Protein AF-0000000085167740 (afdb_homodimer)

Structure (mmCIF, N/CA/C/O backbone):
data_AF-0000000085167740-model_v1
#
loop_
_entity.id
_entity.type
_entity.pdbx_description
1 polymer 'Lactoylglutathione lyase-related protein'
#
loop_
_atom_site.group_PDB
_atom_site.id
_atom_site.type_symbol
_atom_site.label_atom_id
_atom_site.label_alt_id
_atom_site.label_comp_id
_atom_site.label_asym_id
_atom_site.label_entity_id
_atom_site.label_seq_id
_atom_site.pdbx_PDB_ins_code
_atom_site.Cartn_x
_atom_site.Cartn_y
_atom_site.Cartn_z
_atom_site.occupancy
_atom_site.B_iso_or_equiv
_atom_site.auth_seq_id
_atom_site.auth_comp_id
_atom_site.auth_asym_id
_atom_site.auth_atom_id
_atom_site.pdbx_PDB_model_num
ATOM 1 N N . MET A 1 1 ? 4.039 9.375 16.688 1 44.81 1 MET A N 1
ATOM 2 C CA . MET A 1 1 ? 2.881 9.078 15.859 1 44.81 1 MET A CA 1
ATOM 3 C C . MET A 1 1 ? 3.215 8 14.836 1 44.81 1 MET A C 1
ATOM 5 O O . MET A 1 1 ? 4.184 8.125 14.086 1 44.81 1 MET A O 1
ATOM 9 N N . GLN A 1 2 ? 2.959 6.684 15.086 1 55.97 2 GLN A N 1
ATOM 10 C CA . GLN A 1 2 ? 3.559 5.531 14.422 1 55.97 2 GLN A CA 1
ATOM 11 C C . GLN A 1 2 ? 2.898 5.27 13.07 1 55.97 2 GLN A C 1
ATOM 13 O O . GLN A 1 2 ? 1.671 5.234 12.969 1 55.97 2 GLN A O 1
ATOM 18 N N . THR A 1 3 ? 3.701 5.512 12.062 1 70.81 3 THR A N 1
ATOM 19 C CA . THR A 1 3 ? 3.121 5.258 10.742 1 70.81 3 THR A CA 1
ATOM 20 C C . THR A 1 3 ? 2.943 3.762 10.508 1 70.81 3 THR A C 1
ATOM 22 O O . THR A 1 3 ? 3.861 2.977 10.75 1 70.81 3 THR A O 1
ATOM 25 N N . GLN A 1 4 ? 1.835 3.312 10.469 1 87.38 4 GLN A N 1
ATOM 26 C CA . GLN A 1 4 ? 1.496 1.968 10.016 1 87.38 4 GLN A CA 1
ATOM 27 C C . GLN A 1 4 ? 0.386 2 8.969 1 87.38 4 GLN A C 1
ATOM 29 O O . GLN A 1 4 ? -0.313 3.008 8.836 1 87.38 4 GLN A O 1
ATOM 34 N N . VAL A 1 5 ? 0.322 0.933 8.211 1 94.19 5 VAL A N 1
ATOM 35 C CA . VAL A 1 5 ? -0.784 0.788 7.27 1 94.19 5 VAL A CA 1
ATOM 36 C C . VAL A 1 5 ? -1.944 0.059 7.941 1 94.19 5 VAL A C 1
ATOM 38 O O . VAL A 1 5 ? -1.803 -1.093 8.359 1 94.19 5 VAL A O 1
ATOM 41 N N . ASN A 1 6 ? -3.102 0.737 7.992 1 95.12 6 ASN A N 1
ATOM 42 C CA . ASN A 1 6 ? -4.258 0.172 8.68 1 95.12 6 ASN A CA 1
ATOM 43 C C . ASN A 1 6 ? -5.172 -0.579 7.719 1 95.12 6 ASN A C 1
ATOM 45 O O . ASN A 1 6 ? -5.949 -1.438 8.141 1 95.12 6 ASN A O 1
ATOM 49 N N . TRP A 1 7 ? -5.141 -0.229 6.496 1 96.56 7 TRP A N 1
ATOM 50 C CA . TRP A 1 7 ? -6.059 -0.743 5.48 1 96.56 7 TRP A CA 1
ATOM 51 C C . TRP A 1 7 ? -5.551 -0.424 4.078 1 96.56 7 TRP A C 1
ATOM 53 O O . TRP A 1 7 ? -4.762 0.505 3.893 1 96.56 7 TRP A O 1
ATOM 63 N N . PHE A 1 8 ? -5.91 -1.179 3.135 1 97.31 8 PHE A N 1
ATOM 64 C CA . PHE A 1 8 ? -5.641 -0.826 1.747 1 97.31 8 PHE A CA 1
ATOM 65 C C . PHE A 1 8 ? -6.824 -1.179 0.856 1 97.31 8 PHE A C 1
ATOM 67 O O . PHE A 1 8 ? -7.645 -2.025 1.214 1 97.31 8 PHE A O 1
ATOM 74 N N . GLU A 1 9 ? -6.918 -0.52 -0.305 1 97.25 9 GLU A N 1
ATOM 75 C CA . GLU A 1 9 ? -7.902 -0.8 -1.345 1 97.25 9 GLU A CA 1
ATOM 76 C C . GLU A 1 9 ? -7.238 -0.959 -2.709 1 97.25 9 GLU A C 1
ATOM 78 O O . GLU A 1 9 ? -6.438 -0.115 -3.115 1 97.25 9 GLU A O 1
ATOM 83 N N . ILE A 1 10 ? -7.531 -2.029 -3.332 1 97.5 10 ILE A N 1
ATOM 84 C CA . ILE A 1 10 ? -7.113 -2.238 -4.715 1 97.5 10 ILE A CA 1
ATOM 85 C C . ILE A 1 10 ? -8.289 -2.004 -5.652 1 97.5 10 ILE A C 1
ATOM 87 O O . ILE A 1 10 ? -9.336 -2.643 -5.52 1 97.5 10 ILE A O 1
ATOM 91 N N . ALA A 1 11 ? -8.078 -1.083 -6.578 1 97.25 11 ALA A N 1
ATOM 92 C CA . ALA A 1 11 ? -9.125 -0.729 -7.527 1 97.25 11 ALA A CA 1
ATOM 93 C C . ALA A 1 11 ? -9.375 -1.862 -8.516 1 97.25 11 ALA A C 1
ATOM 95 O O . ALA A 1 11 ? -8.43 -2.51 -8.977 1 97.25 11 ALA A O 1
ATOM 96 N N . THR A 1 12 ? -10.672 -2.049 -8.836 1 97.44 12 THR A N 1
ATOM 97 C CA . THR A 1 12 ? -10.992 -3.102 -9.789 1 97.44 12 THR A CA 1
ATOM 98 C C . THR A 1 12 ? -11.945 -2.584 -10.867 1 97.44 12 THR A C 1
ATOM 100 O O . THR A 1 12 ? -12.773 -1.713 -10.594 1 97.44 12 THR A O 1
ATOM 103 N N . LYS A 1 13 ? -11.836 -3.137 -12.094 1 96.56 13 LYS A N 1
ATOM 104 C CA . LYS A 1 13 ? -12.82 -2.936 -13.156 1 96.56 13 LYS A CA 1
ATOM 105 C C . LYS A 1 13 ? -13.938 -3.973 -13.07 1 96.56 13 LYS A C 1
ATOM 107 O O . LYS A 1 13 ? -15.094 -3.678 -13.391 1 96.56 13 LYS A O 1
ATOM 112 N N . ASP A 1 14 ? -13.672 -5.062 -12.727 1 96.69 14 ASP A N 1
ATOM 113 C CA . ASP A 1 14 ? -14.555 -6.203 -12.508 1 96.69 14 ASP A CA 1
ATOM 114 C C . ASP A 1 14 ? -14.234 -6.914 -11.203 1 96.69 14 ASP A C 1
ATOM 116 O O . ASP A 1 14 ? -13.289 -7.707 -11.133 1 96.69 14 ASP A O 1
ATOM 120 N N . LEU A 1 15 ? -15.109 -6.723 -10.203 1 96.56 15 LEU A N 1
ATOM 121 C CA . LEU A 1 15 ? -14.844 -7.195 -8.852 1 96.56 15 LEU A CA 1
ATOM 122 C C . LEU A 1 15 ? -14.797 -8.719 -8.812 1 96.56 15 LEU A C 1
ATOM 124 O O . LEU A 1 15 ? -13.984 -9.305 -8.086 1 96.56 15 LEU A O 1
ATOM 128 N N . GLN A 1 16 ? -15.68 -9.336 -9.508 1 97.12 16 GLN A N 1
ATOM 129 C CA . GLN A 1 16 ? -15.727 -10.797 -9.508 1 97.12 16 GLN A CA 1
ATOM 130 C C . GLN A 1 16 ? -14.461 -11.383 -10.125 1 97.12 16 GLN A C 1
ATOM 132 O O . GLN A 1 16 ? -13.898 -12.352 -9.609 1 97.12 16 GLN A O 1
ATOM 137 N N . ARG A 1 17 ? -14.047 -10.797 -11.234 1 98.06 17 ARG A N 1
ATOM 138 C CA . ARG A 1 17 ? -12.812 -11.242 -11.875 1 98.06 17 ARG A CA 1
ATOM 139 C C . ARG A 1 17 ? -11.617 -11.047 -10.961 1 98.06 17 ARG A C 1
ATOM 141 O O . ARG A 1 17 ? -10.773 -11.945 -10.836 1 98.06 17 ARG A O 1
ATOM 148 N N . ALA A 1 18 ? -11.5 -9.93 -10.344 1 98.12 18 ALA A N 1
ATOM 149 C CA . ALA A 1 18 ? -10.406 -9.633 -9.422 1 98.12 18 ALA A CA 1
ATOM 150 C C . ALA A 1 18 ? -10.414 -10.594 -8.242 1 98.12 18 ALA A C 1
ATOM 152 O O . ALA A 1 18 ? -9.359 -11.055 -7.797 1 98.12 18 ALA A O 1
ATOM 153 N N . THR A 1 19 ? -11.648 -10.812 -7.738 1 97.69 19 THR A N 1
ATOM 154 C CA . THR A 1 19 ? -11.781 -11.727 -6.605 1 97.69 19 THR A CA 1
ATOM 155 C C . THR A 1 19 ? -11.242 -13.109 -6.957 1 97.69 19 THR A C 1
ATOM 157 O O . THR A 1 19 ? -10.461 -13.688 -6.199 1 97.69 19 THR A O 1
ATOM 160 N N . ARG A 1 20 ? -11.586 -13.648 -8.062 1 98.38 20 ARG A N 1
ATOM 161 C CA . ARG A 1 20 ? -11.094 -14.945 -8.508 1 98.38 20 ARG A CA 1
ATOM 162 C C . ARG A 1 20 ? -9.578 -14.945 -8.641 1 98.38 20 ARG A C 1
ATOM 164 O O . ARG A 1 20 ? -8.914 -15.906 -8.25 1 98.38 20 ARG A O 1
ATOM 171 N N . PHE A 1 21 ? -9.062 -13.898 -9.117 1 98.75 21 PHE A N 1
ATOM 172 C CA . PH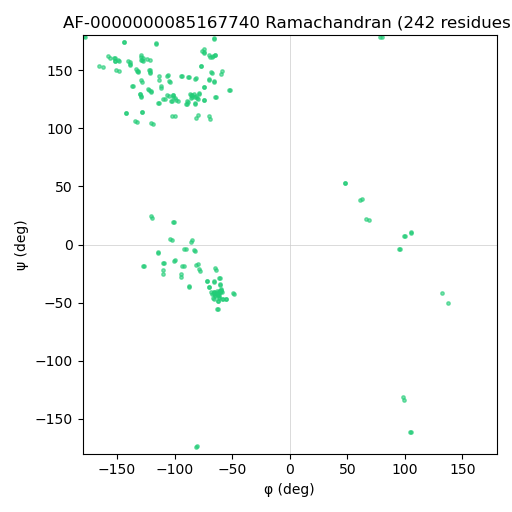E A 1 21 ? -7.625 -13.758 -9.312 1 98.75 21 PHE A CA 1
ATOM 173 C C . PHE A 1 21 ? -6.891 -13.844 -7.98 1 98.75 21 PHE A C 1
ATOM 175 O O . PHE A 1 21 ? -5.969 -14.641 -7.824 1 98.75 21 PHE A O 1
ATOM 182 N N . TYR A 1 22 ? -7.227 -13.023 -7.016 1 98.12 22 TYR A N 1
ATOM 183 C CA . TYR A 1 22 ? -6.484 -12.938 -5.766 1 98.12 22 TYR A CA 1
ATOM 184 C C . TYR A 1 22 ? -6.715 -14.172 -4.91 1 98.12 22 TYR A C 1
ATOM 186 O O . TYR A 1 22 ? -5.824 -14.594 -4.164 1 98.12 22 TYR A O 1
ATOM 194 N N . GLU A 1 23 ? -7.969 -14.758 -5.047 1 97.5 23 GLU A N 1
ATOM 195 C CA . GLU A 1 23 ? -8.188 -16.031 -4.355 1 97.5 23 GLU A CA 1
ATOM 196 C C . GLU A 1 23 ? -7.262 -17.109 -4.898 1 97.5 23 GLU A C 1
ATOM 198 O O . GLU A 1 23 ? -6.727 -17.922 -4.133 1 97.5 23 GLU A O 1
ATOM 203 N N . ALA A 1 24 ? -7.082 -17.156 -6.191 1 97.81 24 ALA A N 1
ATOM 204 C CA . ALA A 1 24 ? -6.164 -18.125 -6.801 1 97.81 24 ALA A CA 1
ATOM 205 C C . ALA A 1 24 ? -4.723 -17.844 -6.391 1 97.81 24 ALA A C 1
ATOM 207 O O . ALA A 1 24 ? -3.99 -18.75 -6.008 1 97.81 24 ALA A O 1
ATOM 208 N N . VAL A 1 25 ? -4.266 -16.641 -6.453 1 97.5 25 VAL A N 1
ATOM 209 C CA . VAL A 1 25 ? -2.887 -16.219 -6.23 1 97.5 25 VAL A CA 1
ATOM 210 C C . VAL A 1 25 ? -2.477 -16.547 -4.797 1 97.5 25 VAL A C 1
ATOM 212 O O . VAL A 1 25 ? -1.363 -17.016 -4.551 1 97.5 25 VAL A O 1
ATOM 215 N N . PHE A 1 26 ? -3.391 -16.266 -3.857 1 96.25 26 PHE A N 1
ATOM 216 C CA . PHE A 1 26 ? -3.023 -16.422 -2.455 1 96.25 26 PHE A CA 1
ATOM 217 C C . PHE A 1 26 ? -3.613 -17.719 -1.883 1 96.25 26 PHE A C 1
ATOM 219 O O . PHE A 1 26 ? -3.471 -17.984 -0.69 1 96.25 26 PHE A O 1
ATOM 226 N N . ALA A 1 27 ? -4.285 -18.531 -2.779 1 94.12 27 ALA A N 1
ATOM 227 C CA . ALA A 1 27 ? -4.91 -19.781 -2.355 1 94.12 27 ALA A CA 1
ATOM 228 C C . ALA A 1 27 ? -5.754 -19.578 -1.101 1 94.12 27 ALA A C 1
ATOM 230 O O . ALA A 1 27 ? -5.57 -20.266 -0.101 1 94.12 27 ALA A O 1
ATOM 231 N N . THR A 1 28 ? -6.613 -18.641 -1.184 1 93.94 28 THR A N 1
ATOM 232 C CA . THR A 1 28 ? -7.461 -18.25 -0.06 1 93.94 28 THR A CA 1
ATOM 233 C C . THR A 1 28 ? -8.852 -17.859 -0.541 1 93.94 28 THR A C 1
ATOM 235 O O . THR A 1 28 ? -9.148 -17.938 -1.736 1 93.94 28 THR A O 1
ATOM 238 N N . GLN A 1 29 ? -9.766 -17.594 0.424 1 94.5 29 GLN A N 1
ATOM 239 C CA . GLN A 1 29 ? -11.07 -17.031 0.135 1 94.5 29 GLN A CA 1
ATOM 240 C C . GLN A 1 29 ? -11.188 -15.609 0.685 1 94.5 29 GLN A C 1
ATOM 242 O O . GLN A 1 29 ? -10.727 -15.328 1.796 1 94.5 29 GLN A O 1
ATOM 247 N N . LEU A 1 30 ? -11.727 -14.781 -0.186 1 96.38 30 LEU A N 1
ATOM 248 C CA . LEU A 1 30 ? -12.008 -13.422 0.263 1 96.38 30 LEU A CA 1
ATOM 249 C C . LEU A 1 30 ? -13.438 -13.297 0.772 1 96.38 30 LEU A C 1
ATOM 251 O O . LEU A 1 30 ? -14.352 -13.938 0.237 1 96.38 30 LEU A O 1
ATOM 255 N N . ARG A 1 31 ? -13.633 -12.453 1.808 1 96.38 31 ARG A N 1
ATOM 256 C CA . ARG A 1 31 ? -14.977 -12.227 2.336 1 96.38 31 ARG A CA 1
ATOM 257 C C . ARG A 1 31 ? -15.727 -11.195 1.5 1 96.38 31 ARG A C 1
ATOM 259 O O . ARG A 1 31 ? -15.25 -10.078 1.312 1 96.38 31 ARG A O 1
ATOM 266 N N . GLN A 1 32 ? -16.859 -11.578 1.079 1 94.75 32 GLN A N 1
ATOM 267 C CA . GLN A 1 32 ? -17.672 -10.664 0.286 1 94.75 32 GLN A CA 1
ATOM 268 C C . GLN A 1 32 ? -18.516 -9.766 1.182 1 94.75 32 GLN A C 1
ATOM 270 O O . GLN A 1 32 ? -19.109 -10.234 2.152 1 94.75 32 GLN A O 1
ATOM 275 N N . GLU A 1 33 ? -18.391 -8.531 0.896 1 91.69 33 GLU A N 1
ATOM 276 C CA . GLU A 1 33 ? -19.203 -7.559 1.62 1 91.69 33 GLU A CA 1
ATOM 277 C C . GLU A 1 33 ? -19.938 -6.637 0.659 1 91.69 33 GLU A C 1
ATOM 279 O O . GLU A 1 33 ? -19.438 -6.316 -0.42 1 91.69 33 GLU A O 1
ATOM 284 N N . GLN A 1 34 ? -21.125 -6.375 1.002 1 85.62 34 GLN A N 1
ATOM 285 C CA . GLN A 1 34 ? -21.922 -5.375 0.299 1 85.62 34 GLN A CA 1
ATOM 286 C C . GLN A 1 34 ? -22.328 -4.242 1.233 1 85.62 34 GLN A C 1
ATOM 288 O O . GLN A 1 34 ? -23.109 -4.445 2.164 1 85.62 34 GLN A O 1
ATOM 293 N N . LEU A 1 35 ? -21.656 -3.18 1.064 1 73.56 35 LEU A N 1
ATOM 294 C CA . LEU A 1 35 ? -22.031 -2.029 1.879 1 73.56 35 LEU A CA 1
ATOM 295 C C . LEU A 1 35 ? -22.891 -1.056 1.078 1 73.56 35 LEU A C 1
ATOM 297 O O . LEU A 1 35 ? -22.562 -0.723 -0.063 1 73.56 35 LEU A O 1
ATOM 301 N N . SER A 1 36 ? -23.922 -0.768 1.57 1 67.19 36 SER A N 1
ATOM 302 C CA . SER A 1 36 ? -24.922 0.047 0.891 1 67.19 36 SER A CA 1
ATOM 303 C C . SER A 1 36 ? -24.297 1.306 0.296 1 67.19 36 SER A C 1
ATOM 305 O O . SER A 1 36 ? -24.547 1.64 -0.864 1 67.19 36 SER A O 1
ATOM 307 N N . GLU A 1 37 ? -23.438 2.002 0.944 1 65.5 37 GLU A N 1
ATOM 308 C CA . GLU A 1 37 ? -22.922 3.295 0.498 1 65.5 37 GLU A CA 1
ATOM 309 C C . GLU A 1 37 ? -21.641 3.131 -0.324 1 65.5 37 GLU A C 1
ATOM 311 O O . GLU A 1 37 ? -21.359 3.951 -1.196 1 65.5 37 GLU A O 1
ATOM 316 N N . GLU A 1 38 ? -20.984 2.051 -0.247 1 70.56 38 GLU A N 1
ATOM 317 C CA . GLU A 1 38 ? -19.672 1.921 -0.873 1 70.56 38 GLU A CA 1
ATOM 318 C C . GLU A 1 38 ? -19.703 0.89 -1.997 1 70.56 38 GLU A C 1
ATOM 320 O O . GLU A 1 38 ? -18.75 0.801 -2.785 1 70.56 38 GLU A O 1
ATOM 325 N N . GLY A 1 39 ? -20.797 0.18 -2.141 1 82.25 39 GLY A N 1
ATOM 326 C CA . GLY A 1 39 ? -20.859 -0.864 -3.15 1 82.25 39 GLY A CA 1
ATOM 327 C C . GLY A 1 39 ? -20.188 -2.15 -2.725 1 82.25 39 GLY A C 1
ATOM 328 O O . GLY A 1 39 ? -19.75 -2.281 -1.579 1 82.25 39 GLY A O 1
ATOM 329 N N . PRO A 1 40 ? -20.234 -3.133 -3.566 1 90.25 40 PRO A N 1
ATOM 330 C CA . PRO A 1 40 ? -19.641 -4.438 -3.25 1 90.25 40 PRO A CA 1
ATOM 331 C C . PRO A 1 40 ? -18.125 -4.383 -3.127 1 90.25 40 PRO A C 1
ATOM 333 O O . PRO A 1 40 ? -17.469 -3.658 -3.879 1 90.25 40 PRO A O 1
ATOM 336 N N . MET A 1 41 ? -1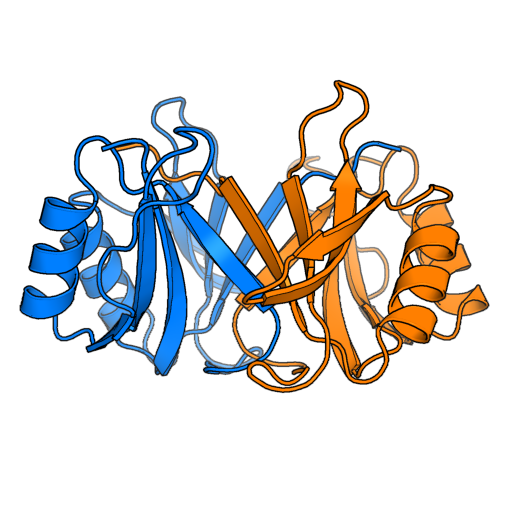7.578 -5.102 -2.156 1 95 41 MET A N 1
ATOM 337 C CA . MET A 1 41 ? -16.141 -5.242 -1.945 1 95 41 MET A CA 1
ATOM 338 C C . MET A 1 41 ? -15.781 -6.68 -1.591 1 95 41 MET A C 1
ATOM 340 O O . MET A 1 41 ? -16.641 -7.449 -1.146 1 95 41 MET A O 1
ATOM 344 N N . ALA A 1 42 ? -14.602 -7.078 -1.845 1 96.06 42 ALA A N 1
ATOM 345 C CA . ALA A 1 42 ? -14.016 -8.336 -1.387 1 96.06 42 ALA A CA 1
ATOM 346 C C . ALA A 1 42 ? -12.867 -8.086 -0.422 1 96.06 42 ALA A C 1
ATOM 348 O O . ALA A 1 42 ? -11.883 -7.43 -0.777 1 96.06 42 ALA A O 1
ATOM 349 N N . ILE A 1 43 ? -12.992 -8.633 0.781 1 96.25 43 ILE A N 1
ATOM 350 C CA . ILE A 1 43 ? -12.141 -8.242 1.896 1 96.25 43 ILE A CA 1
ATOM 351 C C . ILE A 1 43 ? -11.047 -9.289 2.1 1 96.25 43 ILE A C 1
ATOM 353 O O . ILE A 1 43 ? -11.32 -10.492 2.146 1 96.25 43 ILE A O 1
ATOM 357 N N . PHE A 1 44 ? -9.766 -8.812 2.162 1 96.31 44 PHE A N 1
ATOM 358 C CA . PHE A 1 44 ? -8.656 -9.641 2.615 1 96.31 44 PHE A CA 1
ATOM 359 C C . PHE A 1 44 ? -8.703 -9.828 4.129 1 96.31 44 PHE A C 1
ATOM 361 O O . PHE A 1 44 ? -8.711 -8.852 4.879 1 96.31 44 PHE A O 1
ATOM 368 N N . VAL A 1 45 ? -8.719 -11.047 4.566 1 92.88 45 VAL A N 1
ATOM 369 C CA . VAL A 1 45 ? -8.789 -11.352 5.988 1 92.88 45 VAL A CA 1
ATOM 370 C C . VAL A 1 45 ? -7.57 -12.172 6.402 1 92.88 45 VAL A C 1
ATOM 372 O O . VAL A 1 45 ? -7.223 -13.156 5.746 1 92.88 45 VAL A O 1
ATOM 375 N N . ARG A 1 46 ? -6.961 -11.727 7.457 1 89.88 46 ARG A N 1
ATOM 376 C CA . ARG A 1 46 ? -5.832 -12.469 8.016 1 89.88 46 ARG A CA 1
ATOM 377 C C . ARG A 1 46 ? -6.301 -13.711 8.75 1 89.88 46 ARG A C 1
ATOM 379 O O . ARG A 1 46 ? -7.48 -13.836 9.086 1 89.88 46 ARG A O 1
ATOM 386 N N . ASP A 1 47 ? -5.348 -14.57 9.078 1 84.38 47 ASP A N 1
ATOM 387 C CA . ASP A 1 47 ? -5.645 -15.82 9.773 1 84.38 47 ASP A CA 1
ATOM 388 C C . ASP A 1 47 ? -6.27 -15.555 11.141 1 84.38 47 ASP A C 1
ATOM 390 O O . ASP A 1 47 ? -7.066 -16.359 11.633 1 84.38 47 ASP A O 1
ATOM 394 N N . ASP A 1 48 ? -5.922 -14.43 11.695 1 88.12 48 ASP A N 1
ATOM 395 C CA . ASP A 1 48 ? -6.438 -14.117 13.023 1 88.12 48 ASP A CA 1
ATOM 396 C C . ASP A 1 48 ? -7.812 -13.453 12.938 1 88.12 48 ASP A C 1
ATOM 398 O O . ASP A 1 48 ? -8.359 -13.016 13.945 1 88.12 48 ASP A O 1
ATOM 402 N N . GLY A 1 49 ? -8.336 -13.312 11.75 1 89.25 49 GLY A N 1
ATOM 403 C CA . GLY A 1 49 ? -9.68 -12.797 11.547 1 89.25 49 GLY A CA 1
ATOM 404 C C . GLY A 1 49 ? -9.711 -11.305 11.258 1 89.25 49 GLY A C 1
ATOM 405 O O . GLY A 1 49 ? -10.758 -10.758 10.914 1 89.25 49 GLY A O 1
ATOM 406 N N . GLN A 1 50 ? -8.594 -10.695 11.297 1 91.19 50 GLN A N 1
ATOM 407 C CA . GLN A 1 50 ? -8.539 -9.25 11.094 1 91.19 50 GLN A CA 1
ATOM 408 C C . GLN A 1 50 ? -8.633 -8.898 9.609 1 91.19 50 GLN A C 1
ATOM 410 O O . GLN A 1 50 ? -7.926 -9.477 8.789 1 91.19 50 GLN A O 1
ATOM 415 N N . SER A 1 51 ? -9.531 -7.965 9.281 1 93.5 51 SER A N 1
ATOM 416 C CA . SER A 1 51 ? -9.586 -7.398 7.938 1 93.5 51 SER A CA 1
ATOM 417 C C . SER A 1 51 ? -8.438 -6.426 7.695 1 93.5 51 SER A C 1
ATOM 419 O O . SER A 1 51 ? -8.164 -5.562 8.531 1 93.5 51 SER A O 1
ATOM 421 N N . ILE A 1 52 ? -7.793 -6.516 6.527 1 94.19 52 ILE A N 1
ATOM 422 C CA . ILE A 1 52 ? -6.582 -5.715 6.379 1 94.19 52 ILE A CA 1
ATOM 423 C C . ILE A 1 52 ? -6.672 -4.875 5.109 1 94.19 52 ILE A C 1
ATOM 425 O O . ILE A 1 52 ? -5.895 -3.938 4.918 1 94.19 52 ILE A O 1
ATOM 429 N N . GLY A 1 53 ? -7.535 -5.203 4.16 1 96.25 53 GLY A N 1
ATOM 430 C CA . GLY A 1 53 ? -7.727 -4.5 2.902 1 96.25 53 GLY A CA 1
ATOM 431 C C . GLY A 1 53 ? -8.828 -5.102 2.045 1 96.25 53 GLY A C 1
ATOM 432 O O . GLY A 1 53 ? -9.469 -6.078 2.443 1 96.25 53 GLY A O 1
ATOM 433 N N . CYS A 1 54 ? -9.07 -4.473 0.899 1 96.25 54 CYS A N 1
ATOM 434 C CA . CYS A 1 54 ? -10.148 -5.004 0.079 1 96.25 54 CYS A CA 1
ATOM 435 C C . CYS A 1 54 ? -9.906 -4.711 -1.397 1 96.25 54 CYS A C 1
ATOM 437 O O . CYS A 1 54 ? -9.07 -3.877 -1.74 1 96.25 54 CYS A O 1
ATOM 439 N N . LEU A 1 55 ? -10.57 -5.453 -2.18 1 96.88 55 LEU A N 1
ATOM 440 C CA . LEU A 1 55 ? -10.852 -5.094 -3.564 1 96.88 55 LEU A CA 1
ATOM 441 C C . LEU A 1 55 ? -12.094 -4.219 -3.656 1 96.88 55 LEU A C 1
ATOM 443 O O . LEU A 1 55 ? -13.133 -4.547 -3.076 1 96.88 55 LEU A O 1
ATOM 447 N N . THR A 1 56 ? -11.914 -3.107 -4.309 1 94.56 56 THR A N 1
ATOM 448 C CA . THR A 1 56 ? -13.055 -2.211 -4.422 1 94.56 56 THR A CA 1
ATOM 449 C C . THR A 1 56 ? -13.648 -2.27 -5.828 1 94.56 56 THR A C 1
ATOM 451 O O . THR A 1 56 ? -12.914 -2.357 -6.816 1 94.56 56 THR A O 1
ATOM 454 N N . GLY A 1 57 ? -15.016 -2.232 -5.863 1 87.62 57 GLY A N 1
ATOM 455 C CA . GLY A 1 57 ? -15.703 -2.291 -7.145 1 87.62 57 GLY A CA 1
ATOM 456 C C . GLY A 1 57 ? -15.445 -1.077 -8.016 1 87.62 57 GLY A C 1
ATOM 457 O O . GLY A 1 57 ? -14.711 -0.166 -7.617 1 87.62 57 GLY A O 1
ATOM 458 N N . PRO A 1 58 ? -16.016 -1.141 -9.234 1 80.19 58 PRO A N 1
ATOM 459 C CA . PRO A 1 58 ? -15.773 -0.067 -10.203 1 80.19 58 PRO A CA 1
ATOM 460 C C . PRO A 1 58 ? -16.406 1.259 -9.781 1 80.19 58 PRO A C 1
ATOM 462 O O . PRO A 1 58 ? -17.406 1.27 -9.07 1 80.19 58 PRO A O 1
ATOM 465 N N . GLY A 1 59 ? -15.75 2.434 -10.148 1 80 59 GLY A N 1
ATOM 466 C CA . GLY A 1 59 ? -16.469 3.695 -10.141 1 80 59 GLY A CA 1
ATOM 467 C C . GLY A 1 59 ? -15.719 4.816 -9.453 1 80 59 GLY A C 1
ATOM 468 O O . GLY A 1 59 ? -15.82 5.977 -9.852 1 80 59 GLY A O 1
ATOM 469 N N . TRP A 1 60 ? -15.109 4.562 -8.367 1 78.12 60 TRP A N 1
ATOM 470 C CA . TRP A 1 60 ? -14.508 5.777 -7.828 1 78.12 60 TRP A CA 1
ATOM 471 C C . TRP A 1 60 ? -12.992 5.727 -7.938 1 78.12 60 TRP A C 1
ATOM 473 O O . TRP A 1 60 ? -12.336 6.77 -8 1 78.12 60 TRP A O 1
ATOM 483 N N . LEU A 1 61 ? -12.375 4.598 -7.988 1 91 61 LEU A N 1
ATOM 484 C CA . LEU A 1 61 ? -10.945 4.367 -8.164 1 91 61 LEU A CA 1
ATOM 485 C C . LEU A 1 61 ? -10.68 3.48 -9.375 1 91 61 LEU A C 1
ATOM 487 O O . LEU A 1 61 ? -11.375 2.484 -9.578 1 91 61 LEU A O 1
ATOM 491 N N . GLU A 1 62 ? -9.688 3.949 -10.18 1 96.69 62 GLU A N 1
ATOM 492 C CA . GLU A 1 62 ? -9.336 3.145 -11.344 1 96.69 62 GLU A CA 1
ATOM 493 C C . GLU A 1 62 ? -8 2.428 -11.141 1 96.69 62 GLU A C 1
ATOM 495 O O . GLU A 1 62 ? -7.086 2.975 -10.523 1 96.69 62 GLU A O 1
ATOM 500 N N . PRO A 1 63 ? -7.938 1.223 -11.719 1 98 63 PRO A N 1
ATOM 501 C CA . PRO A 1 63 ? -6.656 0.519 -11.625 1 98 63 PRO A CA 1
ATOM 502 C C . PRO A 1 63 ? -5.508 1.296 -12.258 1 98 63 PRO A C 1
ATOM 504 O O . PRO A 1 63 ? -5.707 2.008 -13.25 1 98 63 PRO A O 1
ATOM 507 N N . SER A 1 64 ? -4.348 1.156 -11.695 1 98.19 64 SER A N 1
ATOM 508 C CA . SER A 1 64 ? -3.176 1.86 -12.211 1 98.19 64 SER A CA 1
ATOM 509 C C . SER A 1 64 ? -1.903 1.048 -12 1 98.19 64 SER A C 1
ATOM 511 O O . SER A 1 64 ? -1.777 0.333 -11 1 98.19 64 SER A O 1
ATOM 513 N N . ARG A 1 65 ? -0.931 1.186 -12.883 1 97.56 65 ARG A N 1
ATOM 514 C CA . ARG A 1 65 ? 0.399 0.602 -12.734 1 97.56 65 ARG A CA 1
ATOM 515 C C . ARG A 1 65 ? 1.339 1.558 -12.008 1 97.56 65 ARG A C 1
ATOM 517 O O . ARG A 1 65 ? 2.504 1.231 -11.773 1 97.56 65 ARG A O 1
ATOM 524 N N . GLN A 1 66 ? 0.783 2.746 -11.734 1 97.38 66 GLN A N 1
ATOM 525 C CA . GLN A 1 66 ? 1.566 3.809 -11.117 1 97.38 66 GLN A CA 1
ATOM 526 C C . GLN A 1 66 ? 1.014 4.168 -9.734 1 97.38 66 GLN A C 1
ATOM 528 O O . GLN A 1 66 ? -0.009 3.625 -9.312 1 97.38 66 GLN A O 1
ATOM 533 N N . GLY A 1 67 ? 1.752 5.043 -8.984 1 97.06 67 GLY A N 1
ATOM 534 C CA . GLY A 1 67 ? 1.287 5.531 -7.699 1 97.06 67 GLY A CA 1
ATOM 535 C C . GLY A 1 67 ? 1.9 4.793 -6.523 1 97.06 67 GLY A C 1
ATOM 536 O O . GLY A 1 67 ? 3.123 4.66 -6.434 1 97.06 67 GLY A O 1
ATOM 537 N N . THR A 1 68 ? 1.062 4.438 -5.621 1 97.69 68 THR A N 1
ATOM 538 C CA . THR A 1 68 ? 1.5 3.734 -4.422 1 97.69 68 THR A CA 1
ATOM 539 C C . THR A 1 68 ? 1.638 2.238 -4.695 1 97.69 68 THR A C 1
ATOM 541 O O . THR A 1 68 ? 0.758 1.63 -5.309 1 97.69 68 THR A O 1
ATOM 544 N N . LEU A 1 69 ? 2.734 1.699 -4.352 1 97.94 69 LEU A N 1
ATOM 545 C CA . LEU A 1 69 ? 3.002 0.27 -4.461 1 97.94 69 LEU A CA 1
ATOM 546 C C . LEU A 1 69 ? 2.98 -0.395 -3.09 1 97.94 69 LEU A C 1
ATOM 548 O O . LEU A 1 69 ? 3.643 0.068 -2.16 1 97.94 69 LEU A O 1
ATOM 552 N N . ILE A 1 70 ? 2.221 -1.461 -2.951 1 97.88 70 ILE A N 1
ATOM 553 C CA . ILE A 1 70 ? 2.232 -2.186 -1.685 1 97.88 70 ILE A CA 1
ATOM 554 C C . ILE A 1 70 ? 2.834 -3.574 -1.891 1 97.88 70 ILE A C 1
ATOM 556 O O . ILE A 1 70 ? 2.637 -4.195 -2.938 1 97.88 70 ILE A O 1
ATOM 560 N N . TYR A 1 71 ? 3.518 -4.008 -0.906 1 97.56 71 TYR A N 1
ATOM 561 C CA . TYR A 1 71 ? 4.078 -5.355 -0.858 1 97.56 71 TYR A CA 1
ATOM 562 C C . TYR A 1 71 ? 3.242 -6.266 0.034 1 97.56 71 TYR A C 1
ATOM 564 O O . TYR A 1 71 ? 3.223 -6.098 1.256 1 97.56 71 TYR A O 1
ATOM 572 N N . LEU A 1 72 ? 2.588 -7.211 -0.66 1 97.19 72 LEU A N 1
ATOM 573 C CA . LEU A 1 72 ? 1.776 -8.188 0.062 1 97.19 72 LEU A CA 1
ATOM 574 C C . LEU A 1 72 ? 2.611 -9.391 0.47 1 97.19 72 LEU A C 1
ATOM 576 O O . LEU A 1 72 ? 3.516 -9.805 -0.26 1 97.19 72 LEU A O 1
ATOM 580 N N . ASP A 1 73 ? 2.297 -9.891 1.619 1 96.31 73 ASP A N 1
ATOM 581 C CA . ASP A 1 73 ? 3.01 -11.062 2.121 1 96.31 73 ASP A CA 1
ATOM 582 C C . ASP A 1 73 ? 2.762 -12.281 1.231 1 96.31 73 ASP A C 1
ATOM 584 O O . ASP A 1 73 ? 1.612 -12.633 0.96 1 96.31 73 ASP A O 1
ATOM 588 N N . ALA A 1 74 ? 3.818 -12.938 0.762 1 95.75 74 ALA A N 1
ATOM 589 C CA . ALA A 1 74 ? 3.723 -14.07 -0.153 1 95.75 74 ALA A CA 1
ATOM 590 C C . ALA A 1 74 ? 4.332 -15.328 0.464 1 95.75 74 ALA A C 1
ATOM 592 O O . ALA A 1 74 ? 4.781 -16.234 -0.254 1 95.75 74 ALA A O 1
ATOM 593 N N . GLY A 1 75 ? 4.418 -15.406 1.756 1 92.75 75 GLY A N 1
ATOM 594 C CA . GLY A 1 75 ? 4.969 -16.578 2.412 1 92.75 75 GLY A CA 1
ATOM 595 C C . GLY A 1 75 ? 4.078 -17.797 2.281 1 92.75 75 GLY A C 1
ATOM 596 O O . GLY A 1 75 ? 2.883 -17.688 2.014 1 92.75 75 GLY A O 1
ATOM 597 N N . PRO A 1 76 ? 4.641 -18.938 2.49 1 93.31 76 PRO A N 1
ATOM 598 C CA . PRO A 1 76 ? 6.023 -19.25 2.857 1 93.31 76 PRO A CA 1
ATOM 599 C C . PRO A 1 76 ? 6.969 -19.25 1.659 1 93.31 76 PRO A C 1
ATOM 601 O O . PRO A 1 76 ? 8.188 -19.203 1.832 1 93.31 76 PRO A O 1
ATOM 604 N N . SER A 1 77 ? 6.441 -19.344 0.373 1 95.31 77 SER A N 1
ATOM 605 C CA . SER A 1 77 ? 7.262 -19.375 -0.833 1 95.31 77 SER A CA 1
ATOM 606 C C . SER A 1 77 ? 6.797 -18.344 -1.853 1 95.31 77 SER A C 1
ATOM 608 O O . SER A 1 77 ? 5.738 -18.5 -2.463 1 95.31 77 SER A O 1
ATOM 610 N N . ILE A 1 78 ? 7.656 -17.375 -2.096 1 97.38 78 ILE A N 1
ATOM 611 C CA . ILE A 1 78 ? 7.301 -16.328 -3.043 1 97.38 78 ILE A CA 1
ATOM 612 C C . ILE A 1 78 ? 7.176 -16.922 -4.445 1 97.38 78 ILE A C 1
ATOM 614 O O . ILE A 1 78 ? 6.34 -16.469 -5.238 1 97.38 78 ILE A O 1
ATOM 618 N N . GLN A 1 79 ? 7.953 -17.953 -4.715 1 98.12 79 GLN A N 1
ATOM 619 C CA . GLN A 1 79 ? 7.902 -18.594 -6.027 1 98.12 79 GLN A CA 1
ATOM 620 C C . GLN A 1 79 ? 6.551 -19.266 -6.258 1 98.12 79 GLN A C 1
ATOM 622 O O . GLN A 1 79 ? 6 -19.203 -7.359 1 98.12 79 GLN A O 1
ATOM 627 N N . ALA A 1 80 ? 6.086 -19.906 -5.266 1 97.69 80 ALA A N 1
ATOM 628 C CA . ALA A 1 80 ? 4.781 -20.562 -5.387 1 97.69 80 ALA A CA 1
ATOM 629 C C . ALA A 1 80 ? 3.695 -19.547 -5.727 1 97.69 80 ALA A C 1
ATOM 631 O O . ALA A 1 80 ? 2.797 -19.828 -6.52 1 97.69 80 ALA A O 1
ATOM 632 N N . VAL A 1 81 ? 3.744 -18.375 -5.109 1 97.69 81 VAL A N 1
ATOM 633 C CA . VAL A 1 81 ? 2.768 -17.328 -5.363 1 97.69 81 VAL A CA 1
ATOM 634 C C . VAL A 1 81 ? 2.945 -16.781 -6.785 1 97.69 81 VAL A C 1
ATOM 636 O O . VAL A 1 81 ? 1.964 -16.562 -7.496 1 97.69 81 VAL A O 1
ATOM 639 N N . LEU A 1 82 ? 4.18 -16.609 -7.199 1 98.38 82 LEU A N 1
ATOM 640 C CA . LEU A 1 82 ? 4.453 -16.141 -8.555 1 98.38 82 LEU A CA 1
ATOM 641 C C . LEU A 1 82 ? 3.922 -17.125 -9.586 1 98.38 82 LEU A C 1
ATOM 643 O O . LEU A 1 82 ? 3.398 -16.719 -10.625 1 98.38 82 LEU A O 1
ATOM 647 N N . ASP A 1 83 ? 4.082 -18.391 -9.32 1 98.56 83 ASP A N 1
ATOM 648 C CA . ASP A 1 83 ? 3.549 -19.406 -10.219 1 98.56 83 ASP A CA 1
ATOM 649 C C . ASP A 1 83 ? 2.029 -19.297 -10.336 1 98.56 83 ASP A C 1
ATOM 651 O O . ASP A 1 83 ? 1.477 -19.406 -11.438 1 98.56 83 ASP A O 1
ATOM 655 N N . ARG A 1 84 ? 1.39 -19.062 -9.281 1 98.38 84 ARG A N 1
ATOM 656 C CA . ARG A 1 84 ? -0.062 -18.922 -9.289 1 98.38 84 ARG A CA 1
ATOM 657 C C . ARG A 1 84 ? -0.485 -17.625 -9.984 1 98.38 84 ARG A C 1
ATOM 659 O O . ARG A 1 84 ? -1.533 -17.578 -10.633 1 98.38 84 ARG A O 1
ATOM 666 N N . VAL A 1 85 ? 0.287 -16.547 -9.805 1 98.62 85 VAL A N 1
ATOM 667 C CA . VAL A 1 85 ? 0.013 -15.305 -10.531 1 98.62 85 VAL A CA 1
ATOM 668 C C . VAL A 1 85 ? -0.019 -15.578 -12.031 1 98.62 85 VAL A C 1
ATOM 670 O O . VAL A 1 85 ? -0.949 -15.164 -12.727 1 98.62 85 VAL A O 1
ATOM 673 N N . ARG A 1 86 ? 0.982 -16.297 -12.477 1 98.44 86 ARG A N 1
ATOM 674 C CA . ARG A 1 86 ? 1.06 -16.641 -13.898 1 98.44 86 ARG A CA 1
ATOM 675 C C . ARG A 1 86 ? -0.133 -17.484 -14.32 1 98.44 86 ARG A C 1
ATOM 677 O O . ARG A 1 86 ? -0.766 -17.219 -15.344 1 98.44 86 ARG A O 1
ATOM 684 N N . GLU A 1 87 ? -0.38 -18.438 -13.586 1 98.56 87 GLU A N 1
ATOM 685 C CA . GLU A 1 87 ? -1.475 -19.359 -13.898 1 98.56 87 GLU A CA 1
ATOM 686 C C . GLU A 1 87 ? -2.814 -18.625 -13.93 1 98.56 87 GLU A C 1
ATOM 688 O O . GLU A 1 87 ? -3.697 -18.969 -14.719 1 98.56 87 GLU A O 1
ATOM 693 N N . ALA A 1 88 ? -2.934 -17.656 -13.086 1 98.5 88 ALA A N 1
ATOM 694 C CA . ALA A 1 88 ? -4.184 -16.906 -12.961 1 98.5 88 ALA A CA 1
ATOM 695 C C . ALA A 1 88 ? -4.289 -15.828 -14.031 1 98.5 88 ALA A C 1
ATOM 697 O O . ALA A 1 88 ? -5.312 -15.148 -14.141 1 98.5 88 ALA A O 1
ATOM 698 N N . GLY A 1 89 ? -3.266 -15.641 -14.797 1 98.25 89 GLY A N 1
ATOM 699 C CA . GLY A 1 89 ? -3.318 -14.703 -15.914 1 98.25 89 GLY A CA 1
ATOM 700 C C . GLY A 1 89 ? -2.682 -13.367 -15.594 1 98.25 89 GLY A C 1
ATOM 701 O O . GLY A 1 89 ? -2.775 -12.422 -16.391 1 98.25 89 GLY A O 1
ATOM 702 N N . GLY A 1 90 ? -2.041 -13.242 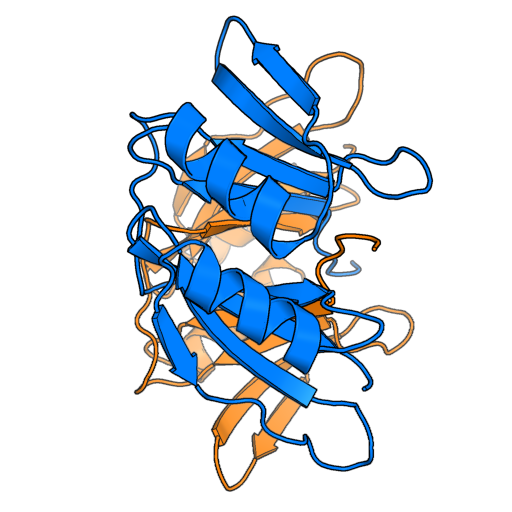-14.445 1 98.75 90 GLY A N 1
ATOM 703 C CA . GLY A 1 90 ? -1.269 -12.047 -14.141 1 98.75 90 GLY A CA 1
ATOM 704 C C . GLY A 1 90 ? 0.045 -11.984 -14.898 1 98.75 90 GLY A C 1
ATOM 705 O O . GLY A 1 90 ? 0.467 -12.969 -15.508 1 98.75 90 GLY A O 1
ATOM 706 N N . GLU A 1 91 ? 0.631 -10.766 -14.906 1 98.81 91 GLU A N 1
ATOM 707 C CA . GLU A 1 91 ? 1.921 -10.539 -15.547 1 98.81 91 GLU A CA 1
ATOM 708 C C . GLU A 1 91 ? 3.02 -10.312 -14.516 1 98.81 91 GLU A C 1
ATOM 710 O O . GLU A 1 91 ? 2.928 -9.398 -13.695 1 98.81 91 GLU A O 1
ATOM 715 N N . ILE A 1 92 ? 4.086 -11.148 -14.656 1 98.75 92 ILE A N 1
ATOM 716 C CA . ILE A 1 92 ? 5.242 -10.898 -13.797 1 98.75 92 ILE A CA 1
ATOM 717 C C . ILE A 1 92 ? 6.105 -9.805 -14.414 1 98.75 92 ILE A C 1
ATOM 719 O O . ILE A 1 92 ? 6.586 -9.938 -15.539 1 98.75 92 ILE A O 1
ATOM 723 N N . VAL A 1 93 ? 6.293 -8.734 -13.68 1 98.19 93 VAL A N 1
ATOM 724 C CA . VAL A 1 93 ? 7.055 -7.625 -14.242 1 98.19 93 VAL A CA 1
ATOM 725 C C . VAL A 1 93 ? 8.406 -7.52 -13.547 1 98.19 93 VAL A C 1
ATOM 727 O O . VAL A 1 93 ? 9.312 -6.828 -14.023 1 98.19 93 VAL A O 1
ATOM 730 N N . MET A 1 94 ? 8.586 -8.109 -12.461 1 97.62 94 MET A N 1
ATOM 731 C CA . MET A 1 94 ? 9.859 -8.305 -11.773 1 97.62 94 MET A CA 1
ATOM 732 C C . MET A 1 94 ? 9.922 -9.68 -11.125 1 97.62 94 MET A C 1
ATOM 734 O O . MET A 1 94 ? 9.195 -9.953 -10.172 1 97.62 94 MET A O 1
ATOM 738 N N . GLU A 1 95 ? 10.805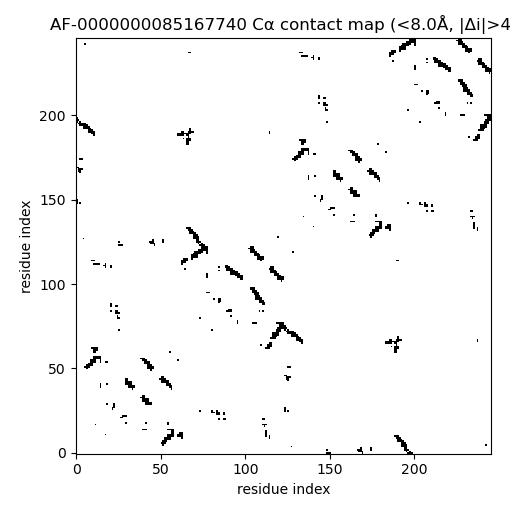 -10.523 -11.641 1 98.44 95 GLU A N 1
ATOM 739 C CA . GLU A 1 95 ? 10.984 -11.844 -11.047 1 98.44 95 GLU A CA 1
ATOM 740 C C . GLU A 1 95 ? 11.531 -11.742 -9.625 1 98.44 95 GLU A C 1
ATOM 742 O O . GLU A 1 95 ? 11.945 -10.664 -9.195 1 98.44 95 GLU A O 1
ATOM 747 N N . ARG A 1 96 ? 11.367 -12.906 -8.93 1 97.69 96 ARG A N 1
ATOM 748 C CA . ARG A 1 96 ? 11.844 -12.891 -7.555 1 97.69 96 ARG A CA 1
ATOM 749 C C . ARG A 1 96 ? 13.297 -12.422 -7.484 1 97.69 96 ARG A C 1
ATOM 751 O O . ARG A 1 96 ? 14.125 -12.828 -8.297 1 97.69 96 ARG A O 1
ATOM 758 N N . PHE A 1 97 ? 13.523 -11.547 -6.602 1 96.81 97 PHE A N 1
ATOM 759 C CA . PHE A 1 97 ? 14.828 -10.945 -6.363 1 96.81 97 PHE A CA 1
ATOM 760 C C . PHE A 1 97 ? 15.18 -10.992 -4.879 1 96.81 97 PHE A C 1
ATOM 762 O O . PHE A 1 97 ? 14.375 -10.594 -4.035 1 96.81 97 PHE A O 1
ATOM 769 N N . GLN A 1 98 ? 16.375 -11.477 -4.543 1 96.62 98 GLN A N 1
ATOM 770 C CA . GLN A 1 98 ? 16.797 -11.508 -3.146 1 96.62 98 GLN A CA 1
ATOM 771 C C . GLN A 1 98 ? 17.297 -10.141 -2.689 1 96.62 98 GLN A C 1
ATOM 773 O O . GLN A 1 98 ? 18.188 -9.562 -3.311 1 96.62 98 GLN A O 1
ATOM 778 N N . LEU A 1 99 ? 16.703 -9.648 -1.595 1 94.5 99 LEU A N 1
ATOM 779 C CA . LEU A 1 99 ? 17.141 -8.391 -1.006 1 94.5 99 LEU A CA 1
ATOM 780 C C . LEU A 1 99 ? 18.422 -8.586 -0.213 1 94.5 99 LEU A C 1
ATOM 782 O O . LEU A 1 99 ? 18.703 -9.68 0.274 1 94.5 99 LEU A O 1
ATOM 786 N N . PRO A 1 100 ? 19.156 -7.551 -0.109 1 90.69 100 PRO A N 1
ATOM 787 C CA . PRO A 1 100 ? 20.375 -7.652 0.701 1 90.69 100 PRO A CA 1
ATOM 788 C C . PRO A 1 100 ? 20.078 -7.852 2.186 1 90.69 100 PRO A C 1
ATOM 790 O O . PRO A 1 100 ? 18.938 -7.684 2.621 1 90.69 100 PRO A O 1
ATOM 793 N N . ASN A 1 101 ? 21.094 -8.328 3.006 1 91.56 101 ASN A N 1
ATOM 794 C CA . ASN A 1 101 ? 21.062 -8.445 4.461 1 91.56 101 ASN A CA 1
ATOM 795 C C . ASN A 1 101 ? 20.047 -9.484 4.922 1 91.56 101 ASN A C 1
ATOM 797 O O . ASN A 1 101 ? 19.453 -9.344 5.988 1 91.56 101 ASN A O 1
ATOM 801 N N . ASP A 1 102 ? 19.688 -10.445 4.008 1 93.62 102 ASP A N 1
ATOM 802 C CA . ASP A 1 102 ? 18.844 -11.602 4.312 1 93.62 102 ASP A CA 1
ATOM 803 C C . ASP A 1 102 ? 17.469 -11.172 4.785 1 93.62 102 ASP A C 1
ATOM 805 O O . ASP A 1 102 ? 16.922 -11.742 5.73 1 93.62 102 ASP A O 1
ATOM 809 N N . ILE A 1 103 ? 16.984 -10.141 4.16 1 94.44 103 ILE A N 1
ATOM 810 C CA . ILE A 1 103 ? 15.672 -9.648 4.57 1 94.44 103 ILE A CA 1
ATOM 811 C C . ILE A 1 103 ? 14.609 -10.148 3.594 1 94.44 103 ILE A C 1
ATOM 813 O O . ILE A 1 103 ? 13.539 -9.555 3.477 1 94.44 103 ILE A O 1
ATOM 817 N N . GLY A 1 104 ? 14.922 -11.195 2.836 1 96.75 104 GLY A N 1
ATOM 818 C CA . GLY A 1 104 ? 13.914 -11.898 2.059 1 96.75 104 GLY A CA 1
ATOM 819 C C . GLY A 1 104 ? 13.977 -11.594 0.575 1 96.75 104 GLY A C 1
ATOM 820 O O . GLY A 1 104 ? 15.039 -11.242 0.056 1 96.75 104 GLY A O 1
ATOM 821 N N . TYR A 1 105 ? 12.891 -11.883 -0.107 1 97.5 105 TYR A N 1
ATOM 822 C CA . TYR A 1 105 ? 12.727 -11.766 -1.551 1 97.5 105 TYR A CA 1
ATOM 823 C C . TYR A 1 105 ? 11.562 -10.844 -1.893 1 97.5 105 TYR A C 1
ATOM 825 O O . TYR A 1 105 ? 10.594 -10.75 -1.134 1 97.5 105 TYR A O 1
ATOM 833 N N . ILE A 1 106 ? 11.703 -10.211 -3.006 1 97.75 106 ILE A N 1
ATOM 834 C CA . ILE A 1 106 ? 10.586 -9.414 -3.512 1 97.75 106 ILE A CA 1
ATOM 835 C C . ILE A 1 106 ? 10.312 -9.781 -4.969 1 97.75 106 ILE A C 1
ATOM 837 O O . ILE A 1 106 ? 11.148 -10.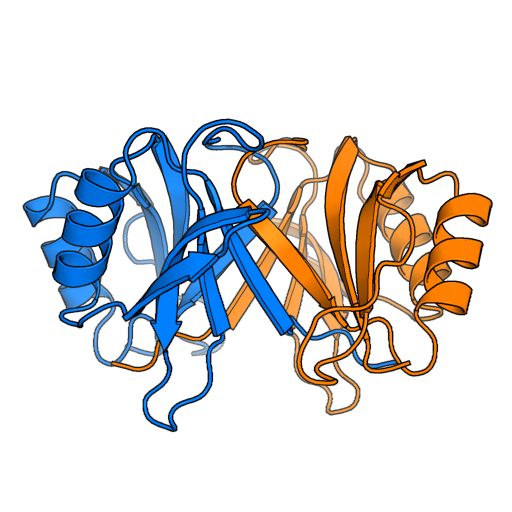406 -5.629 1 97.75 106 ILE A O 1
ATOM 841 N N . ALA A 1 107 ? 9.172 -9.453 -5.426 1 98.31 107 ALA A N 1
ATOM 842 C CA . ALA A 1 107 ? 8.727 -9.57 -6.812 1 98.31 107 ALA A CA 1
ATOM 843 C C . ALA A 1 107 ? 7.59 -8.594 -7.105 1 98.31 107 ALA A C 1
ATOM 845 O O . ALA A 1 107 ? 7.02 -8.008 -6.188 1 98.31 107 ALA A O 1
ATOM 846 N N . GLN A 1 108 ? 7.383 -8.328 -8.375 1 98.5 108 GLN A N 1
ATOM 847 C CA . GLN A 1 108 ? 6.277 -7.457 -8.766 1 98.5 108 GLN A CA 1
ATOM 848 C C . GLN A 1 108 ? 5.465 -8.078 -9.898 1 98.5 108 GLN A C 1
ATOM 850 O O . GLN A 1 108 ? 6.008 -8.789 -10.742 1 98.5 108 GLN A O 1
ATOM 855 N N . PHE A 1 109 ? 4.188 -7.766 -9.898 1 98.75 109 PHE A N 1
ATOM 856 C CA . PHE A 1 109 ? 3.309 -8.289 -10.938 1 98.75 109 PHE A CA 1
ATOM 857 C C . PHE A 1 109 ? 2.197 -7.293 -11.25 1 98.75 109 PHE A C 1
ATOM 859 O O . PHE A 1 109 ? 1.948 -6.363 -10.477 1 98.75 109 PHE A O 1
ATOM 866 N N . ILE A 1 110 ? 1.595 -7.395 -12.461 1 98.81 110 ILE A N 1
ATOM 867 C CA . ILE A 1 110 ? 0.36 -6.723 -12.852 1 98.81 110 ILE A CA 1
ATOM 868 C C . ILE A 1 110 ? -0.822 -7.676 -12.68 1 98.81 110 ILE A C 1
ATOM 870 O O . ILE A 1 110 ? -0.831 -8.766 -13.258 1 98.81 110 ILE A O 1
ATOM 874 N N . ASP A 1 111 ? -1.814 -7.246 -11.883 1 98.62 111 ASP A N 1
ATOM 875 C CA . ASP A 1 111 ? -2.922 -8.148 -11.578 1 98.62 111 ASP A CA 1
ATOM 876 C C . ASP A 1 111 ? -3.938 -8.18 -12.711 1 98.62 111 ASP A C 1
ATOM 878 O O . ASP A 1 111 ? -3.703 -7.609 -13.781 1 98.62 111 ASP A O 1
ATOM 882 N N . SER A 1 112 ? -5.043 -8.828 -12.531 1 98.62 112 SER A N 1
ATOM 883 C CA . SER A 1 112 ? -6.062 -9.055 -13.555 1 98.62 112 SER A CA 1
ATOM 884 C C . SER A 1 112 ? -6.703 -7.738 -13.992 1 98.62 112 SER A C 1
ATOM 886 O O . SER A 1 112 ? -7.324 -7.672 -15.055 1 98.62 112 SER A O 1
ATOM 888 N N . GLU A 1 113 ? -6.621 -6.691 -13.195 1 98.25 113 GLU A N 1
ATOM 889 C CA . GLU A 1 113 ? -7.32 -5.434 -13.422 1 98.25 113 GLU A CA 1
ATOM 890 C C . GLU A 1 113 ? -6.391 -4.383 -14.023 1 98.25 113 GLU A C 1
ATOM 892 O O . GLU A 1 113 ? -6.844 -3.334 -14.484 1 98.25 113 GLU A O 1
ATOM 897 N N . GLY A 1 114 ? -5.094 -4.691 -13.953 1 98 114 GLY A N 1
ATOM 898 C CA . GLY A 1 114 ? -4.109 -3.754 -14.477 1 98 114 GLY A CA 1
ATOM 899 C C . GLY A 1 114 ? -3.363 -3.008 -13.383 1 98 114 GLY A C 1
ATOM 900 O O . GLY A 1 114 ? -2.629 -2.059 -13.672 1 98 114 GLY A O 1
ATOM 901 N N . ASN A 1 115 ? -3.504 -3.404 -12.141 1 98.44 115 ASN A N 1
ATOM 902 C CA . ASN A 1 115 ? -2.738 -2.807 -11.047 1 98.44 115 ASN A CA 1
ATOM 903 C C . ASN A 1 115 ? -1.345 -3.416 -10.945 1 98.44 115 ASN A C 1
ATOM 905 O O . ASN A 1 115 ? -1.175 -4.621 -11.125 1 98.44 115 ASN A O 1
ATOM 909 N N . ARG A 1 116 ? -0.41 -2.584 -10.633 1 98.62 116 ARG A N 1
ATOM 910 C CA . ARG A 1 116 ? 0.899 -3.08 -10.227 1 98.62 116 ARG A CA 1
ATOM 911 C C . ARG A 1 116 ? 0.944 -3.324 -8.719 1 98.62 116 ARG A C 1
ATOM 913 O O . ARG A 1 116 ? 0.605 -2.438 -7.93 1 98.62 116 ARG A O 1
ATOM 920 N N . LEU A 1 117 ? 1.263 -4.566 -8.328 1 98.5 117 LEU A N 1
ATOM 921 C CA . LEU A 1 117 ? 1.441 -4.957 -6.934 1 98.5 117 LEU A CA 1
ATOM 922 C C . LEU A 1 117 ? 2.787 -5.648 -6.73 1 98.5 117 LEU A C 1
ATOM 924 O O . LEU A 1 117 ? 3.445 -6.031 -7.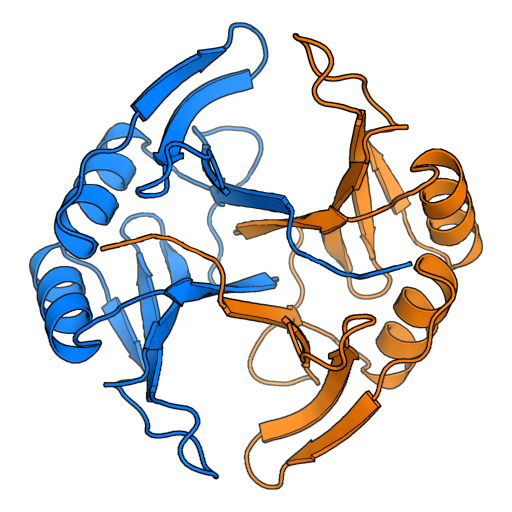699 1 98.5 117 LEU A O 1
ATOM 928 N N . ALA A 1 118 ? 3.193 -5.609 -5.48 1 98.31 118 ALA A N 1
ATOM 929 C CA . ALA A 1 118 ? 4.445 -6.281 -5.145 1 98.31 118 ALA A CA 1
ATOM 930 C C . ALA A 1 118 ? 4.227 -7.348 -4.074 1 98.31 118 ALA A C 1
ATOM 932 O O . ALA A 1 118 ? 3.18 -7.371 -3.416 1 98.31 118 ALA A O 1
ATOM 933 N N . LEU A 1 119 ? 5.191 -8.273 -4.039 1 98.06 119 LEU A N 1
ATOM 934 C CA . LEU A 1 119 ? 5.207 -9.359 -3.072 1 98.06 119 LEU A CA 1
ATOM 935 C C . LEU A 1 119 ? 6.484 -9.336 -2.238 1 98.06 119 LEU A C 1
ATOM 937 O O . LEU A 1 119 ? 7.535 -8.898 -2.719 1 98.06 119 LEU A O 1
ATOM 941 N N . HIS A 1 120 ? 6.398 -9.734 -1.052 1 97.69 120 HIS A N 1
ATOM 942 C CA . HIS A 1 120 ? 7.555 -9.953 -0.19 1 97.69 120 HIS A CA 1
ATOM 943 C C . HIS A 1 120 ? 7.422 -11.266 0.583 1 97.69 120 HIS A C 1
ATOM 945 O O . HIS A 1 120 ? 6.34 -11.602 1.067 1 97.69 120 HIS A O 1
ATOM 951 N N . ALA A 1 121 ? 8.461 -12.023 0.659 1 97.12 121 ALA A N 1
ATOM 952 C CA . ALA A 1 121 ? 8.539 -13.219 1.489 1 97.12 121 ALA A CA 1
ATOM 953 C C . ALA A 1 121 ? 9.9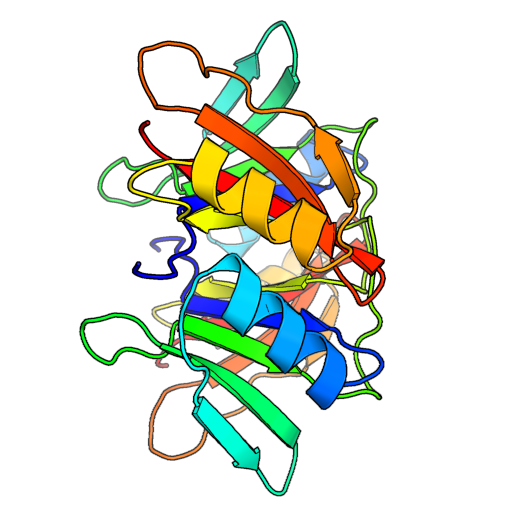77 -13.5 1.921 1 97.12 121 ALA A C 1
ATOM 955 O O . ALA A 1 121 ? 10.922 -12.992 1.312 1 97.12 121 ALA A O 1
ATOM 956 N N . MET A 1 122 ? 10.125 -14.242 3.008 1 96.5 122 MET A N 1
ATOM 957 C CA . MET A 1 122 ? 11.453 -14.57 3.502 1 96.5 122 MET A CA 1
ATOM 958 C C . MET A 1 122 ? 12.078 -15.695 2.678 1 96.5 122 MET A C 1
ATOM 960 O O . MET A 1 122 ? 13.289 -15.914 2.734 1 96.5 122 MET A O 1
ATOM 964 N N . ASN A 1 123 ? 11.164 -16.469 2.021 1 93.69 123 ASN A N 1
ATOM 965 C CA . ASN A 1 123 ? 11.633 -17.562 1.183 1 93.69 123 ASN A CA 1
ATOM 966 C C . ASN A 1 123 ? 10.938 -17.562 -0.178 1 93.69 123 ASN A C 1
ATOM 968 O O . ASN A 1 123 ? 9.812 -17.078 -0.308 1 93.69 123 ASN A O 1
ATOM 972 N N . MET B 1 1 ? -2.133 -18.656 4.52 1 44.72 1 MET B N 1
ATOM 973 C CA . MET B 1 1 ? -1.171 -17.75 3.898 1 44.72 1 MET B CA 1
ATOM 974 C C . MET B 1 1 ? -1.543 -16.297 4.168 1 44.72 1 MET B C 1
ATOM 976 O O . MET B 1 1 ? -2.643 -15.859 3.822 1 44.72 1 MET B O 1
ATOM 980 N N . GLN B 1 2 ? -1.092 -15.578 5.238 1 55.66 2 GLN B N 1
ATOM 981 C CA . GLN B 1 2 ? -1.701 -14.406 5.863 1 55.66 2 GLN B CA 1
ATOM 982 C C . GLN B 1 2 ? -1.36 -13.133 5.094 1 55.66 2 GLN B C 1
ATOM 984 O O . GLN B 1 2 ? -0.192 -12.875 4.797 1 55.66 2 GLN B O 1
ATOM 989 N N . THR B 1 3 ? -2.398 -12.672 4.477 1 68.38 3 THR B N 1
ATOM 990 C CA . THR B 1 3 ? -2.168 -11.453 3.705 1 68.38 3 THR B CA 1
ATOM 991 C C . THR B 1 3 ? -1.903 -10.266 4.633 1 68.38 3 THR B C 1
ATOM 993 O O . THR B 1 3 ? -2.633 -10.062 5.605 1 68.38 3 THR B O 1
ATOM 996 N N . GLN B 1 4 ? -0.822 -9.82 4.719 1 86.88 4 GLN B N 1
ATOM 997 C CA . GLN B 1 4 ? -0.475 -8.562 5.371 1 86.88 4 GLN B CA 1
ATOM 998 C C . GLN B 1 4 ? 0.364 -7.684 4.453 1 86.88 4 GLN B C 1
ATOM 1000 O O . GLN B 1 4 ? 0.914 -8.156 3.457 1 86.88 4 GLN B O 1
ATOM 1005 N N . VAL B 1 5 ? 0.375 -6.434 4.723 1 94 5 VAL B N 1
ATOM 1006 C CA . VAL B 1 5 ? 1.251 -5.516 4.004 1 94 5 VAL B CA 1
ATOM 1007 C C . VAL B 1 5 ? 2.604 -5.43 4.707 1 94 5 VAL B C 1
ATOM 1009 O O . VAL B 1 5 ? 2.684 -5.004 5.863 1 94 5 VAL B O 1
ATOM 1012 N N . ASN B 1 6 ? 3.625 -5.758 4.02 1 95 6 ASN B N 1
ATOM 1013 C CA . ASN B 1 6 ? 4.961 -5.797 4.605 1 95 6 ASN B CA 1
ATOM 1014 C C . ASN B 1 6 ? 5.715 -4.488 4.375 1 95 6 ASN B C 1
ATOM 1016 O O . ASN B 1 6 ? 6.656 -4.172 5.102 1 95 6 ASN B O 1
ATOM 1020 N N . TRP B 1 7 ? 5.391 -3.824 3.326 1 96.56 7 TRP B N 1
ATOM 1021 C CA . TRP B 1 7 ? 6.105 -2.633 2.883 1 96.56 7 TRP B CA 1
ATOM 1022 C C . TRP B 1 7 ? 5.262 -1.829 1.896 1 96.56 7 TRP B C 1
ATOM 1024 O O . TRP B 1 7 ? 4.352 -2.369 1.265 1 96.56 7 TRP B O 1
ATOM 1034 N N . PHE B 1 8 ? 5.473 -0.562 1.837 1 97.31 8 PHE B N 1
ATOM 1035 C CA . PHE B 1 8 ? 4.859 0.236 0.782 1 97.31 8 PHE B CA 1
ATOM 1036 C C . PHE B 1 8 ? 5.844 1.263 0.236 1 97.31 8 PHE B C 1
ATOM 1038 O O . PHE B 1 8 ? 6.812 1.622 0.911 1 97.31 8 PHE B O 1
ATOM 1045 N N . GLU B 1 9 ? 5.594 1.721 -1.003 1 97.31 9 GLU B N 1
ATOM 1046 C CA . GLU B 1 9 ? 6.348 2.795 -1.647 1 97.31 9 GLU B CA 1
ATOM 1047 C C . GLU B 1 9 ? 5.41 3.859 -2.213 1 97.31 9 GLU B C 1
ATOM 1049 O O . GLU B 1 9 ? 4.461 3.541 -2.932 1 97.31 9 GLU B O 1
ATOM 1054 N N . ILE B 1 10 ? 5.668 5.051 -1.853 1 97.56 10 ILE B N 1
ATOM 1055 C CA . ILE B 1 10 ? 4.965 6.184 -2.445 1 97.56 10 ILE B CA 1
ATOM 1056 C C . ILE B 1 10 ? 5.867 6.871 -3.467 1 97.56 10 ILE B C 1
ATOM 1058 O O . ILE B 1 10 ? 6.98 7.297 -3.137 1 97.56 10 ILE B O 1
ATOM 1062 N N . ALA B 1 11 ? 5.367 6.953 -4.652 1 97.25 11 ALA B N 1
ATOM 1063 C CA . ALA B 1 11 ? 6.129 7.562 -5.742 1 97.25 11 ALA B CA 1
ATOM 1064 C C . ALA B 1 11 ? 6.266 9.07 -5.539 1 97.25 11 ALA B C 1
ATOM 1066 O O . ALA B 1 11 ? 5.316 9.734 -5.109 1 97.25 11 ALA B O 1
ATOM 1067 N N . THR B 1 12 ? 7.461 9.578 -5.902 1 97.5 12 THR B N 1
ATOM 1068 C CA . THR B 1 12 ? 7.664 11.016 -5.762 1 97.5 12 THR B CA 1
ATOM 1069 C C . THR B 1 12 ? 8.289 11.594 -7.027 1 97.5 12 THR B C 1
ATOM 1071 O O . THR B 1 12 ? 9.062 10.922 -7.711 1 97.5 12 THR B O 1
ATOM 1074 N N . LYS B 1 13 ? 7.965 12.867 -7.336 1 96.62 13 LYS B N 1
ATOM 1075 C CA . LYS B 1 13 ? 8.664 13.648 -8.359 1 96.62 13 LYS B CA 1
ATOM 1076 C C . LYS B 1 13 ? 9.875 14.367 -7.773 1 96.62 13 LYS B C 1
ATOM 1078 O O . LYS B 1 13 ? 10.883 14.547 -8.453 1 96.62 13 LYS B O 1
ATOM 1083 N N . ASP B 1 14 ? 9.812 14.797 -6.68 1 96.75 14 ASP B N 1
ATOM 1084 C CA . ASP B 1 14 ? 10.836 15.461 -5.883 1 96.75 14 ASP B CA 1
ATOM 1085 C C . ASP B 1 14 ? 10.898 14.891 -4.473 1 96.75 14 ASP B C 1
ATOM 1087 O O . ASP B 1 14 ? 10.086 15.242 -3.617 1 96.75 14 ASP B O 1
ATOM 1091 N N . LEU B 1 15 ? 11.977 14.078 -4.215 1 96.56 15 LEU B N 1
ATOM 1092 C CA . LEU B 1 15 ? 12.07 13.328 -2.967 1 96.56 15 LEU B CA 1
ATOM 1093 C C . LEU B 1 15 ? 12.203 14.266 -1.774 1 96.56 15 LEU B C 1
ATOM 1095 O O . LEU B 1 15 ? 11.633 14.008 -0.709 1 96.56 15 LEU B O 1
ATOM 1099 N N . GLN B 1 16 ? 12.961 15.281 -1.918 1 97.12 16 GLN B N 1
ATOM 1100 C CA . GLN B 1 16 ? 13.156 16.219 -0.82 1 97.12 16 GLN B CA 1
ATOM 1101 C C . GLN B 1 16 ? 11.859 16.938 -0.467 1 97.12 16 GLN B C 1
ATOM 1103 O O . GLN B 1 16 ? 11.539 17.109 0.71 1 97.12 16 GLN B O 1
ATOM 1108 N N . ARG B 1 17 ? 11.133 17.375 -1.49 1 98.06 17 ARG B N 1
ATOM 1109 C CA . ARG B 1 17 ? 9.844 18.016 -1.27 1 98.06 17 ARG B CA 1
ATOM 1110 C C . ARG B 1 17 ? 8.867 17.078 -0.585 1 98.06 17 ARG B C 1
ATOM 1112 O O . ARG B 1 17 ? 8.18 17.453 0.36 1 98.06 17 ARG B O 1
ATOM 1119 N N . ALA B 1 18 ? 8.797 15.852 -1.046 1 98.12 18 ALA B N 1
ATOM 1120 C CA . ALA B 1 18 ? 7.91 14.844 -0.46 1 98.12 18 ALA B CA 1
ATOM 1121 C C . ALA B 1 18 ? 8.289 14.562 0.99 1 98.12 18 ALA B C 1
ATOM 1123 O O . ALA B 1 18 ? 7.418 14.406 1.849 1 98.12 18 ALA B O 1
ATOM 1124 N N . THR B 1 19 ? 9.602 14.469 1.196 1 97.75 19 THR B N 1
ATOM 1125 C CA . THR B 1 19 ? 10.086 14.211 2.547 1 97.75 19 THR B CA 1
ATOM 1126 C C . THR B 1 19 ? 9.633 15.305 3.508 1 97.75 19 THR B C 1
ATOM 1128 O O . THR B 1 19 ? 9.109 15.016 4.586 1 97.75 19 THR B O 1
ATOM 1131 N N . ARG B 1 20 ? 9.773 16.531 3.154 1 98.38 20 ARG B N 1
ATOM 1132 C CA . ARG B 1 20 ? 9.336 17.656 3.982 1 98.38 20 ARG B CA 1
ATOM 1133 C C . ARG B 1 20 ? 7.836 17.594 4.25 1 98.38 20 ARG B C 1
ATOM 1135 O O . ARG B 1 20 ? 7.391 17.844 5.367 1 98.38 20 ARG B O 1
ATOM 1142 N N . PHE B 1 21 ? 7.125 17.203 3.27 1 98.75 21 PHE B N 1
ATOM 1143 C CA . PHE B 1 21 ? 5.676 17.109 3.371 1 98.75 21 PHE B CA 1
ATOM 1144 C C . PHE B 1 21 ? 5.273 16.078 4.414 1 98.75 21 PHE B C 1
ATOM 1146 O O . PHE B 1 21 ? 4.496 16.359 5.324 1 98.75 21 PHE B O 1
ATOM 1153 N N . TYR B 1 22 ? 5.73 14.875 4.297 1 98.12 22 TYR B N 1
ATOM 1154 C CA . TYR B 1 22 ? 5.285 13.789 5.164 1 98.12 22 TYR B CA 1
ATOM 1155 C C . TYR B 1 22 ? 5.836 13.953 6.574 1 98.12 22 TYR B C 1
ATOM 1157 O O . TYR B 1 22 ? 5.188 13.562 7.551 1 98.12 22 TYR B O 1
ATOM 1165 N N . GLU B 1 23 ? 7.07 14.562 6.668 1 97.56 23 GLU B N 1
ATOM 1166 C CA . GLU B 1 23 ? 7.57 14.875 8 1 97.56 23 GLU B CA 1
ATOM 1167 C C . GLU B 1 23 ? 6.676 15.891 8.703 1 97.56 23 GLU B C 1
ATOM 1169 O O . GLU B 1 23 ? 6.414 15.766 9.898 1 97.56 23 GLU B O 1
ATOM 1174 N N . ALA B 1 24 ? 6.199 16.875 7.992 1 97.81 24 ALA B N 1
ATOM 1175 C CA . ALA B 1 24 ? 5.273 17.859 8.555 1 97.81 24 ALA B CA 1
ATOM 1176 C C . ALA B 1 24 ? 3.939 17.219 8.914 1 97.81 24 ALA B C 1
ATOM 1178 O O . ALA B 1 24 ? 3.412 17.438 10.008 1 97.81 24 ALA B O 1
ATOM 1179 N N . VAL B 1 25 ? 3.395 16.438 8.062 1 97.56 25 VAL B N 1
ATOM 1180 C CA . VAL B 1 25 ? 2.066 15.844 8.188 1 97.56 25 VAL B CA 1
ATOM 1181 C C . VAL B 1 25 ? 2.025 14.922 9.398 1 97.56 25 VAL B C 1
ATOM 1183 O O . VAL B 1 25 ? 1.053 14.922 10.156 1 97.56 25 VAL B O 1
ATOM 1186 N N . PHE B 1 26 ? 3.061 14.18 9.555 1 96.31 26 PHE B N 1
ATOM 1187 C CA . PHE B 1 26 ? 3.039 13.18 10.617 1 96.31 26 PHE B CA 1
ATOM 1188 C C . PHE B 1 26 ? 3.881 13.633 11.805 1 96.31 26 PHE B C 1
ATOM 1190 O O . PHE B 1 26 ? 4.043 12.891 12.773 1 96.31 26 PHE B O 1
ATOM 1197 N N . ALA B 1 27 ? 4.414 14.883 11.734 1 94.12 27 ALA B N 1
ATOM 1198 C CA . ALA B 1 27 ? 5.246 15.438 12.797 1 94.12 27 ALA B CA 1
ATOM 1199 C C . ALA B 1 27 ? 6.328 14.445 13.219 1 94.12 27 ALA B C 1
ATOM 1201 O O . ALA B 1 27 ? 6.449 14.117 14.398 1 94.12 27 ALA B O 1
ATOM 1202 N N . THR B 1 28 ? 7.043 14 12.25 1 93.94 28 THR B N 1
ATOM 1203 C CA . THR B 1 28 ? 8.078 12.992 12.461 1 93.94 28 THR B CA 1
ATOM 1204 C C . THR B 1 28 ? 9.273 13.25 11.555 1 93.94 28 THR B C 1
ATOM 1206 O O . THR B 1 28 ? 9.297 14.234 10.812 1 93.94 28 THR B O 1
ATOM 1209 N N . GLN B 1 29 ? 10.344 12.438 11.766 1 94.5 29 GLN B N 1
ATOM 1210 C CA . GLN B 1 29 ? 11.484 12.43 10.852 1 94.5 29 GLN B CA 1
ATOM 1211 C C . GLN B 1 29 ? 11.562 11.109 10.086 1 94.5 29 GLN B C 1
ATOM 1213 O O . GLN B 1 29 ? 11.344 10.039 10.656 1 94.5 29 GLN B O 1
ATOM 1218 N N . LEU B 1 30 ? 11.82 11.289 8.789 1 96.44 30 LEU B N 1
ATOM 1219 C CA . LEU B 1 30 ? 12.047 10.102 7.969 1 96.44 30 LEU B CA 1
ATOM 1220 C C . LEU B 1 30 ? 13.539 9.797 7.863 1 96.44 30 LEU B C 1
ATOM 1222 O O . LEU B 1 30 ? 14.367 10.711 7.816 1 96.44 30 LEU B O 1
ATOM 1226 N N . ARG B 1 31 ? 13.844 8.508 7.828 1 96.38 31 ARG B N 1
ATOM 1227 C CA . ARG B 1 31 ? 15.242 8.102 7.676 1 96.38 31 ARG B CA 1
ATOM 1228 C C . ARG B 1 31 ? 15.672 8.156 6.215 1 96.38 31 ARG B C 1
ATOM 1230 O O . ARG B 1 31 ? 15.047 7.527 5.355 1 96.38 31 ARG B O 1
ATOM 1237 N N . GLN B 1 32 ? 16.734 8.828 5.996 1 94.81 32 GLN B N 1
ATOM 1238 C CA . GLN B 1 32 ? 17.25 8.93 4.633 1 94.81 32 GLN B CA 1
ATOM 1239 C C . GLN B 1 32 ? 18.172 7.758 4.305 1 94.81 32 GLN B C 1
ATOM 1241 O O . GLN B 1 32 ? 19.031 7.387 5.117 1 94.81 32 GLN B O 1
ATOM 1246 N N . GLU B 1 33 ? 17.844 7.199 3.213 1 91.81 33 GLU B N 1
ATOM 1247 C CA . GLU B 1 33 ? 18.688 6.113 2.73 1 91.81 33 GLU B CA 1
ATOM 1248 C C . GLU B 1 33 ? 19.094 6.332 1.275 1 91.81 33 GLU B C 1
ATOM 1250 O O . GLU B 1 33 ? 18.328 6.898 0.491 1 91.81 33 GLU B O 1
ATOM 1255 N N . GLN B 1 34 ? 20.281 5.996 1.028 1 85.94 34 GLN B N 1
ATOM 1256 C CA . GLN B 1 34 ? 20.797 5.973 -0.34 1 85.94 34 GLN B CA 1
ATOM 1257 C C . GLN B 1 34 ? 21.281 4.582 -0.72 1 85.94 34 GLN B C 1
ATOM 1259 O O . GLN B 1 34 ? 22.281 4.094 -0.168 1 85.94 34 GLN B O 1
ATOM 1264 N N . LEU B 1 35 ? 20.484 3.961 -1.496 1 73.88 35 LEU B N 1
ATOM 1265 C CA . LEU B 1 35 ? 20.922 2.646 -1.958 1 73.88 35 LEU B CA 1
ATOM 1266 C C . LEU B 1 35 ? 21.469 2.723 -3.383 1 73.88 35 LEU B C 1
ATOM 1268 O O . LEU B 1 35 ? 20.844 3.336 -4.254 1 73.88 35 LEU B O 1
ATOM 1272 N N . SER B 1 36 ? 22.531 2.27 -3.527 1 67.56 36 SER B N 1
ATOM 1273 C CA . SER B 1 36 ? 23.266 2.377 -4.785 1 67.56 36 SER B CA 1
ATOM 1274 C C . SER B 1 36 ? 22.391 1.962 -5.969 1 67.56 36 SER B C 1
ATOM 1276 O O . SER B 1 36 ? 22.344 2.662 -6.98 1 67.56 36 SER B O 1
ATOM 1278 N N . GLU B 1 37 ? 21.625 0.956 -5.918 1 66.12 37 GLU B N 1
ATOM 1279 C CA . GLU B 1 37 ? 20.891 0.419 -7.059 1 66.12 37 GLU B CA 1
ATOM 1280 C C . GLU B 1 37 ? 19.484 1.01 -7.141 1 66.12 37 GLU B C 1
ATOM 1282 O O . GLU B 1 37 ? 18.922 1.116 -8.227 1 66.12 37 GLU B O 1
ATOM 1287 N N . GLU B 1 38 ? 18.984 1.549 -6.141 1 71.12 38 GLU B N 1
ATOM 1288 C CA . GLU B 1 38 ? 17.578 1.968 -6.125 1 71.12 38 GLU B CA 1
ATOM 1289 C C . GLU B 1 38 ? 17.453 3.484 -6.023 1 71.12 38 GLU B C 1
ATOM 1291 O O . GLU B 1 38 ? 16.375 4.043 -6.211 1 71.12 38 GLU B O 1
ATOM 1296 N N . GLY B 1 39 ? 18.562 4.168 -5.828 1 82.44 39 GLY B N 1
ATOM 1297 C CA . GLY B 1 39 ? 18.516 5.613 -5.656 1 82.44 39 GLY B CA 1
ATOM 1298 C C . GLY B 1 39 ? 18.078 6.035 -4.262 1 82.44 39 GLY B C 1
ATOM 1299 O O . GLY B 1 39 ? 17.938 5.195 -3.375 1 82.44 39 GLY B O 1
ATOM 1300 N N . PRO B 1 40 ? 18.047 7.309 -4.016 1 90.5 40 PRO B N 1
ATOM 1301 C CA . PRO B 1 40 ? 17.688 7.836 -2.697 1 90.5 40 PRO B CA 1
ATOM 1302 C C . PRO B 1 40 ? 16.234 7.539 -2.316 1 90.5 40 PRO B C 1
ATOM 1304 O O . PRO B 1 40 ? 15.352 7.578 -3.172 1 90.5 40 PRO B O 1
ATOM 1307 N N . MET B 1 41 ? 16.016 7.207 -1.063 1 95.19 41 MET B N 1
ATOM 1308 C CA . MET B 1 41 ? 14.688 6.977 -0.503 1 95.19 41 MET B CA 1
ATOM 1309 C C . MET B 1 41 ? 14.57 7.594 0.885 1 95.19 41 MET B C 1
ATOM 1311 O O . MET B 1 41 ? 15.578 7.84 1.55 1 95.19 41 MET B O 1
ATOM 1315 N N . ALA B 1 42 ? 13.406 7.934 1.3 1 96.19 42 ALA B N 1
ATOM 1316 C CA . ALA B 1 42 ? 13.07 8.328 2.666 1 96.19 42 ALA B CA 1
ATOM 1317 C C . ALA B 1 42 ? 12.148 7.309 3.326 1 96.19 42 ALA B C 1
ATOM 1319 O O . ALA B 1 42 ? 11.047 7.055 2.838 1 96.19 42 ALA B O 1
ATOM 1320 N N . ILE B 1 43 ? 12.602 6.75 4.453 1 96.38 43 ILE B N 1
ATOM 1321 C CA . ILE B 1 43 ? 11.992 5.559 5.031 1 96.38 43 ILE B CA 1
ATOM 1322 C C . ILE B 1 43 ? 11.086 5.957 6.195 1 96.38 43 ILE B C 1
ATOM 1324 O O . ILE B 1 43 ? 11.492 6.723 7.07 1 96.38 43 ILE B O 1
ATOM 1328 N N . PHE B 1 44 ? 9.82 5.457 6.137 1 96.38 44 PHE B N 1
ATOM 1329 C CA . PHE B 1 44 ? 8.93 5.527 7.293 1 96.38 44 PHE B CA 1
ATOM 1330 C C . PHE B 1 44 ? 9.336 4.5 8.344 1 96.38 44 PHE B C 1
ATOM 1332 O O . PHE B 1 44 ? 9.406 3.305 8.062 1 96.38 44 PHE B O 1
ATOM 1339 N N . VAL B 1 45 ? 9.586 4.969 9.547 1 93 45 VAL B N 1
ATOM 1340 C CA . VAL B 1 45 ? 10.008 4.09 10.633 1 93 45 VAL B CA 1
ATOM 1341 C C . VAL B 1 45 ? 9 4.172 11.781 1 93 45 VAL B C 1
ATOM 1343 O O . VAL B 1 45 ? 8.633 5.262 12.219 1 93 45 VAL B O 1
ATOM 1346 N N . ARG B 1 46 ? 8.625 2.994 12.227 1 90.31 46 ARG B N 1
ATOM 1347 C CA . ARG B 1 46 ? 7.73 2.92 13.383 1 90.31 46 ARG B CA 1
ATOM 1348 C C . ARG B 1 46 ? 8.484 3.195 14.68 1 90.31 46 ARG B C 1
ATOM 1350 O O . ARG B 1 46 ? 9.711 3.154 14.703 1 90.31 46 ARG B O 1
ATOM 1357 N N . ASP B 1 47 ? 7.703 3.416 15.719 1 84.75 47 ASP B N 1
ATOM 1358 C CA . ASP B 1 47 ? 8.281 3.721 17.031 1 84.75 47 ASP B CA 1
ATOM 1359 C C . ASP B 1 47 ? 9.164 2.576 17.516 1 84.75 47 ASP B C 1
ATOM 1361 O O . ASP B 1 47 ? 10.125 2.799 18.25 1 84.75 47 ASP B O 1
ATOM 1365 N N . ASP B 1 48 ? 8.828 1.385 17.078 1 88.44 48 ASP B N 1
ATOM 1366 C CA . ASP B 1 48 ? 9.602 0.229 17.531 1 88.44 48 ASP B CA 1
ATOM 1367 C C . ASP B 1 48 ? 10.836 0.022 16.672 1 88.44 48 ASP B C 1
ATOM 1369 O O . ASP B 1 48 ? 11.547 -0.973 16.828 1 88.44 48 ASP B O 1
ATOM 1373 N N . GLY B 1 49 ? 11.07 0.899 15.742 1 89.62 49 GLY B N 1
ATOM 1374 C CA . GLY B 1 49 ? 12.273 0.866 14.922 1 89.62 49 GLY B CA 1
ATOM 1375 C C . GLY B 1 49 ? 12.078 0.139 13.602 1 89.62 49 GLY B C 1
ATOM 1376 O O . GLY B 1 49 ? 12.961 0.159 12.742 1 89.62 49 GLY B O 1
ATOM 1377 N N . GLN B 1 50 ? 10.945 -0.396 13.422 1 91.5 50 GLN B N 1
ATOM 1378 C CA . GLN B 1 50 ? 10.695 -1.172 12.211 1 91.5 50 GLN B CA 1
ATOM 1379 C C . GLN B 1 50 ? 10.422 -0.258 11.016 1 91.5 50 GLN B C 1
ATOM 1381 O O . GLN B 1 50 ? 9.609 0.668 11.109 1 91.5 50 GLN B O 1
ATOM 1386 N N . SER B 1 51 ? 11.125 -0.499 9.898 1 93.75 51 SER B N 1
ATOM 1387 C CA . SER B 1 51 ? 10.812 0.168 8.641 1 93.75 51 SER B CA 1
ATOM 1388 C C . SER B 1 51 ? 9.547 -0.397 8.016 1 93.75 51 SER B C 1
ATOM 1390 O O . SER B 1 51 ? 9.383 -1.615 7.918 1 93.75 51 SER B O 1
ATOM 1392 N N . ILE B 1 52 ? 8.648 0.463 7.52 1 94.31 52 ILE B N 1
ATOM 1393 C CA . ILE B 1 52 ? 7.352 -0.066 7.098 1 94.31 52 ILE B CA 1
ATOM 1394 C C . ILE B 1 52 ? 7.062 0.367 5.66 1 94.31 52 ILE B C 1
ATOM 1396 O O . ILE B 1 52 ? 6.164 -0.172 5.012 1 94.31 52 ILE B O 1
ATOM 1400 N N . GLY B 1 53 ? 7.738 1.384 5.137 1 96.31 53 GLY B N 1
ATOM 1401 C CA . GLY B 1 53 ? 7.566 1.908 3.791 1 96.31 53 GLY B CA 1
ATOM 1402 C C . GLY B 1 53 ? 8.5 3.061 3.477 1 96.31 53 GLY B C 1
ATOM 1403 O O . GLY B 1 53 ? 9.328 3.445 4.312 1 96.31 53 GLY B O 1
ATOM 1404 N N . CYS B 1 54 ? 8.383 3.568 2.242 1 96.38 54 CYS B N 1
ATOM 1405 C CA . CYS B 1 54 ? 9.305 4.648 1.897 1 96.38 54 CYS B CA 1
ATOM 1406 C C . CYS B 1 54 ? 8.703 5.555 0.829 1 96.38 54 CYS B C 1
ATOM 1408 O O . CYS B 1 54 ? 7.719 5.191 0.182 1 96.38 54 CYS B O 1
ATOM 1410 N N . LEU B 1 55 ? 9.25 6.707 0.766 1 96.94 55 LEU B N 1
ATOM 1411 C CA . LEU B 1 55 ? 9.164 7.555 -0.418 1 96.94 55 LEU B CA 1
ATOM 1412 C C . LEU B 1 55 ? 10.258 7.199 -1.421 1 96.94 55 LEU B C 1
ATOM 1414 O O . LEU B 1 55 ? 11.43 7.09 -1.055 1 96.94 55 LEU B O 1
ATOM 1418 N N . THR B 1 56 ? 9.82 6.938 -2.619 1 94.69 56 THR B N 1
ATOM 1419 C CA . THR B 1 56 ? 10.805 6.57 -3.633 1 94.69 56 THR B CA 1
ATOM 1420 C C . THR B 1 56 ? 11.055 7.734 -4.586 1 94.69 56 THR B C 1
ATOM 1422 O O . THR B 1 56 ? 10.125 8.445 -4.969 1 94.69 56 THR B O 1
ATOM 1425 N N . GLY B 1 57 ? 12.336 7.926 -4.949 1 87.81 57 GLY B N 1
ATOM 1426 C CA . GLY B 1 57 ? 12.703 9 -5.852 1 87.81 57 GLY B CA 1
ATOM 1427 C C . GLY B 1 57 ? 12.141 8.828 -7.246 1 87.81 57 GLY B C 1
ATOM 1428 O O . GLY B 1 57 ? 11.438 7.852 -7.523 1 87.81 57 GLY B O 1
ATOM 1429 N N . PRO B 1 58 ? 12.43 9.852 -8.094 1 80.62 58 PRO B N 1
ATOM 1430 C CA . PRO B 1 58 ? 11.867 9.836 -9.445 1 80.62 58 PRO B CA 1
ATOM 1431 C C . PRO B 1 58 ? 12.445 8.727 -10.32 1 80.62 58 PRO B C 1
ATOM 1433 O O . PRO B 1 58 ? 13.586 8.312 -10.117 1 80.62 58 PRO B O 1
ATOM 1436 N N . GLY B 1 59 ? 11.609 8.164 -11.289 1 80 59 GLY B N 1
ATOM 1437 C CA . GLY B 1 59 ? 12.203 7.387 -12.367 1 80 59 GLY B CA 1
ATOM 1438 C C . GLY B 1 59 ? 11.438 6.117 -12.68 1 80 59 GLY B C 1
ATOM 1439 O O . GLY B 1 59 ? 11.273 5.754 -13.852 1 80 59 GLY B O 1
ATOM 1440 N N . TRP B 1 60 ? 11.133 5.344 -11.734 1 78.81 60 TRP B N 1
ATOM 1441 C CA . TRP B 1 60 ? 10.492 4.137 -12.242 1 78.81 60 TRP B CA 1
ATOM 1442 C C . TRP B 1 60 ? 9.008 4.113 -11.883 1 78.81 60 TRP B C 1
ATOM 1444 O O . TRP B 1 60 ? 8.211 3.447 -12.547 1 78.81 60 TRP B O 1
ATOM 1454 N N . LEU B 1 61 ? 8.562 4.816 -10.883 1 91.31 61 LEU B N 1
ATOM 1455 C CA . LEU B 1 61 ? 7.172 4.953 -10.461 1 91.31 61 LEU B CA 1
ATOM 1456 C C . LEU B 1 61 ? 6.746 6.418 -10.461 1 91.31 61 LEU B C 1
ATOM 1458 O O . LEU B 1 61 ? 7.488 7.281 -9.992 1 91.31 61 LEU B O 1
ATOM 1462 N N . GLU B 1 62 ? 5.555 6.637 -11.062 1 96.75 62 GLU B N 1
ATOM 1463 C CA . GLU B 1 62 ? 5.043 8 -11.078 1 96.75 62 GLU B CA 1
ATOM 1464 C C . GLU B 1 62 ? 3.877 8.172 -10.109 1 96.75 62 GLU B C 1
ATOM 1466 O O . GLU B 1 62 ? 3.068 7.254 -9.945 1 96.75 62 GLU B O 1
ATOM 1471 N N . PRO B 1 63 ? 3.828 9.359 -9.523 1 98 63 PRO B N 1
ATOM 1472 C CA . PRO B 1 63 ? 2.684 9.594 -8.641 1 98 63 PRO B CA 1
ATOM 1473 C C . PRO B 1 63 ? 1.344 9.453 -9.359 1 98 63 PRO B C 1
ATOM 1475 O O . PRO B 1 63 ? 1.24 9.773 -10.547 1 98 63 PRO B O 1
ATOM 1478 N N . SER B 1 64 ? 0.336 9.031 -8.641 1 98.19 64 SER B N 1
ATOM 1479 C CA . SER B 1 64 ? -0.989 8.844 -9.227 1 98.19 64 SER B CA 1
ATOM 1480 C C . SER B 1 64 ? -2.086 9.062 -8.188 1 98.19 64 SER B C 1
ATOM 1482 O O . SER B 1 64 ? -1.901 8.758 -7.008 1 98.19 64 SER B O 1
ATOM 1484 N N . ARG B 1 65 ? -3.227 9.508 -8.648 1 97.56 65 ARG B N 1
ATOM 1485 C CA . ARG B 1 65 ? -4.418 9.625 -7.812 1 97.56 65 ARG B CA 1
ATOM 1486 C C . ARG B 1 65 ? -5.262 8.359 -7.879 1 97.56 65 ARG B C 1
ATOM 1488 O O . ARG B 1 65 ? -6.293 8.258 -7.215 1 97.56 65 ARG B O 1
ATOM 1495 N N . GLN B 1 66 ? -4.793 7.465 -8.727 1 97.38 66 GLN B N 1
ATOM 1496 C CA . GLN B 1 66 ? -5.523 6.227 -8.977 1 97.38 66 GLN B CA 1
ATOM 1497 C C . GLN B 1 66 ? -4.715 5.012 -8.531 1 97.38 66 GLN B C 1
ATOM 1499 O O . GLN B 1 66 ? -3.57 5.148 -8.094 1 97.38 66 GLN B O 1
ATOM 1504 N N . GLY B 1 67 ? -5.363 3.789 -8.578 1 97.06 67 GLY B N 1
ATOM 1505 C CA . GLY B 1 67 ? -4.676 2.545 -8.266 1 97.06 67 GLY B CA 1
ATOM 1506 C C . GLY B 1 67 ? -4.918 2.064 -6.848 1 97.06 67 GLY B C 1
ATOM 1507 O O . GLY B 1 67 ? -6.066 1.944 -6.418 1 97.06 67 GLY B O 1
ATOM 1508 N N . THR B 1 68 ? -3.842 1.733 -6.199 1 97.69 68 THR B N 1
ATOM 1509 C CA . THR B 1 68 ? -3.92 1.232 -4.832 1 97.69 68 THR B CA 1
ATOM 1510 C C . THR B 1 68 ? -3.953 2.387 -3.834 1 97.69 68 THR B C 1
ATOM 1512 O O . THR B 1 68 ? -3.174 3.334 -3.945 1 97.69 68 THR B O 1
ATOM 1515 N N . LEU B 1 69 ? -4.918 2.336 -2.98 1 97.88 69 LEU B N 1
ATOM 1516 C CA . LEU B 1 69 ? -5.055 3.307 -1.901 1 97.88 69 LEU B CA 1
ATOM 1517 C C . LEU B 1 69 ? -4.648 2.695 -0.565 1 97.88 69 LEU B C 1
ATOM 1519 O O . LEU B 1 69 ? -5.117 1.615 -0.203 1 97.88 69 LEU B O 1
ATOM 1523 N N . ILE B 1 70 ? -3.723 3.396 0.172 1 97.88 70 ILE B N 1
ATOM 1524 C CA . ILE B 1 70 ? -3.363 2.902 1.496 1 97.88 70 ILE B CA 1
ATOM 1525 C C . ILE B 1 70 ? -3.836 3.887 2.562 1 97.88 70 ILE B C 1
ATOM 1527 O O . ILE B 1 70 ? -3.814 5.102 2.348 1 97.88 70 ILE B O 1
ATOM 1531 N N . TYR B 1 71 ? -4.289 3.307 3.629 1 97.5 71 TYR B N 1
ATOM 1532 C CA . TYR B 1 71 ? -4.684 4.078 4.801 1 97.5 71 TYR B CA 1
ATOM 1533 C C . TYR B 1 71 ? -3.576 4.074 5.852 1 97.5 71 TYR B C 1
ATOM 1535 O O . TYR B 1 71 ? -3.311 3.045 6.477 1 97.5 71 TYR B O 1
ATOM 1543 N N . LEU B 1 72 ? -2.971 5.281 6.004 1 97.19 72 LEU B N 1
ATOM 1544 C CA . LEU B 1 72 ? -1.92 5.449 7 1 97.19 72 LEU B CA 1
ATOM 1545 C C . LEU B 1 72 ? -2.512 5.828 8.352 1 97.19 72 LEU B C 1
ATOM 1547 O O . LEU B 1 72 ? -3.514 6.543 8.422 1 97.19 72 LEU B O 1
ATOM 1551 N N . ASP B 1 73 ? -1.893 5.332 9.352 1 96.31 73 ASP B N 1
ATOM 1552 C CA . ASP B 1 73 ? -2.348 5.633 10.711 1 96.31 73 ASP B CA 1
ATOM 1553 C C . ASP B 1 73 ? -2.182 7.117 11.031 1 96.31 73 ASP B C 1
ATOM 1555 O O . ASP B 1 73 ? -1.092 7.672 10.867 1 96.31 73 ASP B O 1
ATOM 1559 N N . ALA B 1 74 ? -3.236 7.777 11.477 1 95.81 74 ALA B N 1
ATOM 1560 C CA . ALA B 1 74 ? -3.234 9.211 11.758 1 95.81 74 ALA B CA 1
ATOM 1561 C C . ALA B 1 74 ? -3.57 9.484 13.219 1 95.81 74 ALA B C 1
ATOM 1563 O O . ALA B 1 74 ? -4.098 10.547 13.555 1 95.81 74 ALA B O 1
ATOM 1564 N N . GLY B 1 75 ? -3.332 8.555 14.062 1 92.88 75 GLY B N 1
ATOM 1565 C CA . GLY B 1 75 ? -3.596 8.75 15.477 1 92.88 75 GLY B CA 1
ATOM 1566 C C . GLY B 1 75 ? -2.641 9.727 16.141 1 92.88 75 GLY B C 1
ATOM 1567 O O . GLY B 1 75 ? -1.557 9.992 15.609 1 92.88 75 GLY B O 1
ATOM 1568 N N . PRO B 1 76 ? -3.01 10.219 17.297 1 93.12 76 PRO B N 1
ATOM 1569 C CA . PRO B 1 76 ? -4.242 9.977 18.047 1 93.12 76 PRO B CA 1
ATOM 1570 C C . PRO B 1 76 ? -5.426 10.789 17.531 1 93.12 76 PRO B C 1
ATOM 1572 O O . PRO B 1 76 ? -6.574 10.492 17.859 1 93.12 76 PRO B O 1
ATOM 1575 N N . SER B 1 77 ? -5.176 11.875 16.703 1 95.31 77 SER B N 1
ATOM 1576 C CA . SER B 1 77 ? -6.234 12.734 16.188 1 95.31 77 SER B CA 1
ATOM 1577 C C . SER B 1 77 ? -6.129 12.891 14.672 1 95.31 77 SER B C 1
ATOM 1579 O O . SER B 1 77 ? -5.23 13.57 14.18 1 95.31 77 SER B O 1
ATOM 1581 N N . ILE B 1 78 ? -7.117 12.367 13.977 1 97.5 78 ILE B N 1
ATOM 1582 C CA . ILE B 1 78 ? -7.102 12.445 12.523 1 97.5 78 ILE B CA 1
ATOM 1583 C C . ILE B 1 78 ? -7.23 13.898 12.086 1 97.5 78 ILE B C 1
ATOM 1585 O O . ILE B 1 78 ? -6.648 14.312 11.078 1 97.5 78 ILE B O 1
ATOM 1589 N N . GLN B 1 79 ? -7.949 14.695 12.875 1 98.12 79 GLN B N 1
ATOM 1590 C CA . GLN B 1 79 ? -8.125 16.109 12.539 1 98.12 79 GLN B CA 1
ATOM 1591 C C . GLN B 1 79 ? -6.797 16.859 12.609 1 98.12 79 GLN B C 1
ATOM 1593 O O . GLN B 1 79 ? -6.516 17.719 11.766 1 98.12 79 GLN B O 1
ATOM 1598 N N . ALA B 1 80 ? -6.039 16.547 13.617 1 97.69 80 ALA B N 1
ATOM 1599 C CA . ALA B 1 80 ? -4.734 17.203 13.734 1 97.69 80 ALA B CA 1
ATOM 1600 C C . ALA B 1 80 ? -3.869 16.922 12.508 1 97.69 80 ALA B C 1
ATOM 1602 O O . ALA B 1 80 ? -3.146 17.797 12.039 1 97.69 80 ALA B O 1
ATOM 1603 N N . VAL B 1 81 ? -3.898 15.711 12.008 1 97.75 81 VAL B N 1
ATOM 1604 C CA . VAL B 1 81 ? -3.123 15.328 10.836 1 97.75 81 VAL B CA 1
ATOM 1605 C C . VAL B 1 81 ? -3.67 16.047 9.602 1 97.75 81 VAL B C 1
ATOM 1607 O O . VAL B 1 81 ? -2.902 16.547 8.773 1 97.75 81 VAL B O 1
ATOM 1610 N N . LEU B 1 82 ? -4.984 16.094 9.492 1 98.38 82 LEU B N 1
ATOM 1611 C CA . LEU B 1 82 ? -5.602 16.781 8.367 1 98.38 82 LEU B CA 1
ATOM 1612 C C . LEU B 1 82 ? -5.215 18.266 8.359 1 98.38 82 LEU B C 1
ATOM 1614 O O . LEU B 1 82 ? -4.98 18.844 7.301 1 98.38 82 LEU B O 1
ATOM 1618 N N . ASP B 1 83 ? -5.18 18.875 9.523 1 98.56 83 ASP B N 1
ATOM 1619 C CA . ASP B 1 83 ? -4.754 20.266 9.625 1 98.56 83 ASP B CA 1
ATOM 1620 C C . ASP B 1 83 ? -3.322 20.438 9.133 1 98.56 83 ASP B C 1
ATOM 1622 O O . ASP B 1 83 ? -3.02 21.406 8.422 1 98.56 83 ASP B O 1
ATOM 1626 N N . ARG B 1 84 ? -2.473 19.531 9.461 1 98.44 84 ARG B N 1
ATOM 1627 C CA . ARG B 1 84 ? -1.084 19.594 9.023 1 98.44 84 ARG B CA 1
ATOM 1628 C C . ARG B 1 84 ? -0.97 19.344 7.523 1 98.44 84 ARG B C 1
ATOM 1630 O O . ARG B 1 84 ? -0.105 19.922 6.855 1 98.44 84 ARG B O 1
ATOM 1637 N N . VAL B 1 85 ? -1.798 18.438 6.965 1 98.56 85 VAL B N 1
ATOM 1638 C CA . VAL B 1 85 ? -1.826 18.219 5.523 1 98.56 85 VAL B CA 1
ATOM 1639 C C . VAL B 1 85 ? -2.102 19.547 4.809 1 98.56 85 VAL B C 1
ATOM 1641 O O . VAL B 1 85 ? -1.399 19.906 3.859 1 98.56 85 VAL B O 1
ATOM 1644 N N . ARG B 1 86 ? -3.113 20.234 5.332 1 98.44 86 ARG B N 1
ATOM 1645 C CA . ARG B 1 86 ? -3.469 21.516 4.742 1 98.44 86 ARG B CA 1
ATOM 1646 C C . ARG B 1 86 ? -2.316 22.516 4.859 1 98.44 86 ARG B C 1
ATOM 1648 O O . ARG B 1 86 ? -1.962 23.172 3.883 1 98.44 86 ARG B O 1
ATOM 1655 N N . GLU B 1 87 ? -1.798 22.609 5.973 1 98.56 87 GLU B N 1
ATOM 1656 C CA . GLU B 1 87 ? -0.71 23.547 6.227 1 98.56 87 GLU B CA 1
ATOM 1657 C C . GLU B 1 87 ? 0.502 23.25 5.355 1 98.56 87 GLU B C 1
ATOM 1659 O O . GLU B 1 87 ? 1.22 24.156 4.934 1 98.56 87 GLU B O 1
ATOM 1664 N N . ALA B 1 88 ? 0.702 21.984 5.09 1 98.44 88 ALA B N 1
ATOM 1665 C CA . ALA B 1 88 ? 1.861 21.547 4.32 1 98.44 88 ALA B CA 1
ATOM 1666 C C . ALA B 1 88 ? 1.608 21.672 2.822 1 98.44 88 ALA B C 1
ATOM 1668 O O . ALA B 1 88 ? 2.506 21.438 2.012 1 98.44 88 ALA B O 1
ATOM 1669 N N . GLY B 1 89 ? 0.431 22.031 2.449 1 98.25 89 GLY B N 1
ATOM 1670 C CA . GLY B 1 89 ? 0.132 22.281 1.05 1 98.25 89 GLY B CA 1
ATOM 1671 C C . GLY B 1 89 ? -0.561 21.109 0.367 1 98.25 89 GLY B C 1
ATOM 1672 O O . GLY B 1 89 ? -0.752 21.125 -0.851 1 98.25 89 GLY B O 1
ATOM 1673 N N . GLY B 1 90 ? -0.944 20.094 1.116 1 98.69 90 GLY B N 1
ATOM 1674 C CA . GLY B 1 90 ? -1.757 19.016 0.567 1 98.69 90 GLY B CA 1
ATOM 1675 C C . GLY B 1 90 ? -3.205 19.422 0.356 1 98.69 90 GLY B C 1
ATOM 1676 O O . GLY B 1 90 ? -3.641 20.469 0.826 1 98.69 90 GLY B O 1
ATOM 1677 N N . GLU B 1 91 ? -3.904 18.578 -0.418 1 98.81 91 GLU B N 1
ATOM 1678 C CA . GLU B 1 91 ? -5.324 18.797 -0.691 1 98.81 91 GLU B CA 1
ATOM 1679 C C . GLU B 1 91 ? -6.184 17.75 0.011 1 98.81 91 GLU B C 1
ATOM 1681 O O . GLU B 1 91 ? -6.012 16.547 -0.208 1 98.81 91 GLU B O 1
ATOM 1686 N N . ILE B 1 92 ? -7.148 18.266 0.808 1 98.75 92 ILE B N 1
ATOM 1687 C CA . ILE B 1 92 ? -8.102 17.328 1.396 1 98.75 92 ILE B CA 1
ATOM 1688 C C . ILE B 1 92 ? -9.195 17 0.381 1 98.75 92 ILE B C 1
ATOM 1690 O O . ILE B 1 92 ? -9.898 17.891 -0.097 1 98.75 92 ILE B O 1
ATOM 1694 N N . VAL B 1 93 ? -9.344 15.75 0.06 1 98.19 93 VAL B N 1
ATOM 1695 C CA . VAL B 1 93 ? -10.328 15.391 -0.954 1 98.19 93 VAL B CA 1
ATOM 1696 C C . VAL B 1 93 ? -11.492 14.648 -0.302 1 98.19 93 VAL B C 1
ATOM 1698 O O . VAL B 1 93 ? -12.547 14.469 -0.919 1 98.19 93 VAL B O 1
ATOM 1701 N N . MET B 1 94 ? -11.336 14.188 0.853 1 97.62 94 MET B N 1
ATOM 1702 C CA . MET B 1 94 ? -12.391 13.656 1.705 1 97.62 94 MET B CA 1
ATOM 1703 C C . MET B 1 94 ? -12.156 14.031 3.164 1 97.62 94 MET B C 1
ATOM 1705 O O . MET B 1 94 ? -11.203 13.562 3.787 1 97.62 94 MET B O 1
ATOM 1709 N N . GLU B 1 95 ? -13.062 14.867 3.664 1 98.44 95 GLU B N 1
ATOM 1710 C CA . GLU B 1 95 ? -12.961 15.242 5.07 1 98.44 95 GLU B CA 1
ATOM 1711 C C . GLU B 1 95 ? -13.18 14.039 5.98 1 98.44 95 GLU B C 1
ATOM 1713 O O . GLU B 1 95 ? -13.586 12.977 5.52 1 98.44 95 GLU B O 1
ATOM 1718 N N . ARG B 1 96 ? -12.719 14.273 7.27 1 97.69 96 ARG B N 1
ATOM 1719 C CA . ARG B 1 96 ? -12.875 13.164 8.203 1 97.69 96 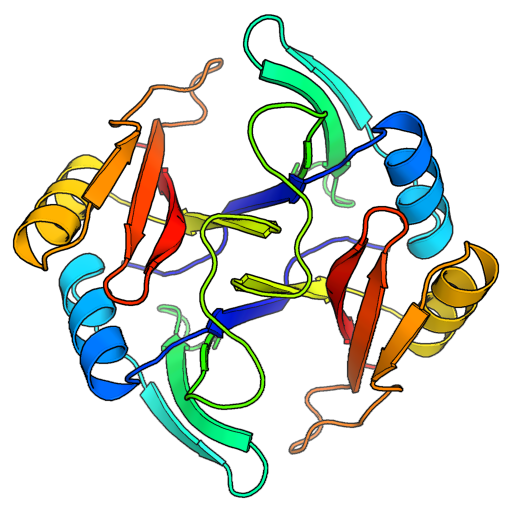ARG B CA 1
ATOM 1720 C C . ARG B 1 96 ? -14.312 12.656 8.211 1 97.69 96 ARG B C 1
ATOM 1722 O O . ARG B 1 96 ? -15.258 13.453 8.211 1 97.69 96 ARG B O 1
ATOM 1729 N N . PHE B 1 97 ? -14.438 11.398 8.133 1 96.81 97 PHE B N 1
ATOM 1730 C CA . PHE B 1 97 ? -15.711 10.695 8.109 1 96.81 97 PHE B CA 1
ATOM 1731 C C . PHE B 1 97 ? -15.719 9.555 9.125 1 96.81 97 PHE B C 1
ATOM 1733 O O . PHE B 1 97 ? -14.789 8.75 9.164 1 96.81 97 PHE B O 1
ATOM 1740 N N . GLN B 1 98 ? -16.75 9.492 9.961 1 96.56 98 GLN B N 1
ATOM 1741 C CA . GLN B 1 98 ? -16.828 8.406 10.938 1 96.56 98 GLN B CA 1
ATOM 1742 C C . GLN B 1 98 ? -17.359 7.133 10.289 1 96.56 98 GLN B C 1
ATOM 1744 O O . GLN B 1 98 ? -18.422 7.137 9.664 1 96.56 98 GLN B O 1
ATOM 1749 N N . LEU B 1 99 ? -16.578 6.043 10.445 1 94.44 99 LEU B N 1
ATOM 1750 C CA . LEU B 1 99 ? -17.016 4.738 9.945 1 94.44 99 LEU B CA 1
ATOM 1751 C C . LEU B 1 99 ? -18.062 4.121 10.875 1 94.44 99 LEU B C 1
ATOM 1753 O O . LEU B 1 99 ? -18.094 4.43 12.062 1 94.44 99 LEU B O 1
ATOM 1757 N N . PRO B 1 100 ? -18.875 3.285 10.312 1 90.5 100 PRO B N 1
ATOM 1758 C CA . PRO B 1 100 ? -19.859 2.604 11.164 1 90.5 100 PRO B CA 1
ATOM 1759 C C . PRO B 1 100 ? -19.203 1.629 12.141 1 90.5 100 PRO B C 1
ATOM 1761 O O . PRO B 1 100 ? -18.016 1.316 12.016 1 90.5 100 PRO B O 1
ATOM 1764 N N . ASN B 1 101 ? -19.906 1.209 13.242 1 91.44 101 ASN B N 1
ATOM 1765 C CA . ASN B 1 101 ? -19.531 0.174 14.203 1 91.44 101 ASN B CA 1
ATOM 1766 C C . ASN B 1 101 ? -18.344 0.598 15.055 1 91.44 101 ASN B C 1
ATOM 1768 O O . ASN B 1 101 ? -17.531 -0.239 15.461 1 91.44 101 ASN B O 1
ATOM 1772 N N . ASP B 1 102 ? -18.094 1.943 15.148 1 93.5 102 ASP B N 1
ATOM 1773 C CA . ASP B 1 102 ? -17.109 2.541 16.031 1 93.5 102 ASP B CA 1
ATOM 1774 C C . ASP B 1 102 ? -15.695 2.062 15.672 1 93.5 102 ASP B C 1
ATOM 1776 O O . ASP B 1 102 ? -14.898 1.768 16.562 1 93.5 102 ASP B O 1
ATOM 1780 N N . ILE B 1 103 ? -15.492 1.958 14.391 1 94.44 103 ILE B N 1
ATOM 1781 C CA . ILE B 1 103 ? -14.172 1.487 13.977 1 94.44 103 ILE B CA 1
ATOM 1782 C C . ILE B 1 103 ? -13.32 2.67 13.523 1 94.44 103 ILE B C 1
ATOM 1784 O O . ILE B 1 103 ? -12.367 2.5 12.758 1 94.44 103 ILE B O 1
ATOM 1788 N N . GLY B 1 104 ? -13.695 3.855 13.922 1 96.75 104 GLY B N 1
ATOM 1789 C CA . GLY B 1 104 ? -12.828 5.012 13.766 1 96.75 104 GLY B CA 1
ATOM 1790 C C . GLY B 1 104 ? -13.258 5.93 12.641 1 96.75 104 GLY B C 1
ATOM 1791 O O . GLY B 1 104 ? -14.438 5.988 12.297 1 96.75 104 GLY B O 1
ATOM 1792 N N . TYR B 1 105 ? -12.336 6.77 12.195 1 97.5 105 TYR B N 1
ATOM 1793 C CA . TYR B 1 105 ? -12.523 7.801 11.188 1 97.5 105 TYR B CA 1
ATOM 1794 C C . TYR B 1 105 ? -11.57 7.594 10.016 1 97.5 105 TYR B C 1
ATOM 1796 O O . TYR B 1 105 ? -10.469 7.066 10.188 1 97.5 105 TYR B O 1
ATOM 1804 N N . ILE B 1 106 ? -12.016 8.008 8.898 1 97.75 106 ILE B N 1
ATOM 1805 C CA . ILE B 1 106 ? -11.133 8.008 7.738 1 97.75 106 ILE B CA 1
ATOM 1806 C C . ILE B 1 106 ? -11.156 9.375 7.062 1 97.75 106 ILE B C 1
ATOM 1808 O O . ILE B 1 106 ? -12.047 10.188 7.32 1 97.75 106 ILE B O 1
ATOM 1812 N N . ALA B 1 107 ? -10.211 9.625 6.262 1 98.31 107 ALA B N 1
ATOM 1813 C CA . ALA B 1 107 ? -10.078 10.805 5.406 1 98.31 107 ALA B CA 1
ATOM 1814 C C . ALA B 1 107 ? -9.148 10.523 4.227 1 98.31 107 ALA B C 1
ATOM 1816 O O . ALA B 1 107 ? -8.453 9.5 4.203 1 98.31 107 ALA B O 1
ATOM 1817 N N . GLN B 1 108 ? -9.227 11.336 3.238 1 98.44 108 GLN B N 1
ATOM 1818 C CA . GLN B 1 108 ? -8.336 11.195 2.092 1 98.44 108 GLN B CA 1
ATOM 1819 C C . GLN B 1 108 ? -7.734 12.539 1.693 1 98.44 108 GLN B C 1
ATOM 1821 O O . GLN B 1 108 ? -8.375 13.586 1.85 1 98.44 108 GLN B O 1
ATOM 1826 N N . PHE B 1 109 ? -6.562 12.484 1.146 1 98.75 109 PHE B N 1
ATOM 1827 C CA . PHE B 1 109 ? -5.887 13.695 0.708 1 98.75 109 PHE B CA 1
ATOM 1828 C C . PHE B 1 109 ? -4.988 13.414 -0.491 1 98.75 109 PHE B C 1
ATOM 1830 O O . PHE B 1 109 ? -4.672 12.266 -0.781 1 98.75 109 PHE B O 1
ATOM 1837 N N . ILE B 1 110 ? -4.656 14.469 -1.267 1 98.81 110 ILE B N 1
ATOM 1838 C CA . ILE B 1 110 ? -3.621 14.461 -2.295 1 98.81 110 ILE B CA 1
ATOM 1839 C C . ILE B 1 110 ? -2.336 15.07 -1.738 1 98.81 110 ILE B C 1
ATOM 1841 O O . ILE B 1 110 ? -2.338 16.203 -1.261 1 98.81 110 ILE B O 1
ATOM 1845 N N . ASP B 1 111 ? -1.244 14.273 -1.828 1 98.62 111 ASP B N 1
ATOM 1846 C CA . ASP B 1 111 ? -0.007 14.734 -1.205 1 98.62 111 ASP B CA 1
ATOM 1847 C C . ASP B 1 111 ? 0.727 15.727 -2.104 1 98.62 111 ASP B C 1
ATOM 1849 O O . ASP B 1 111 ? 0.203 16.141 -3.141 1 98.62 111 ASP B O 1
ATOM 1853 N N . SER B 1 112 ? 1.89 16.141 -1.739 1 98.62 112 SER B N 1
ATOM 1854 C CA . SER B 1 112 ? 2.668 17.172 -2.422 1 98.62 112 SER B CA 1
ATOM 1855 C C . SER B 1 112 ? 3.051 16.734 -3.832 1 98.62 112 SER B C 1
ATOM 1857 O O . SER B 1 112 ? 3.398 17.562 -4.676 1 98.62 112 SER B O 1
ATOM 1859 N N . GLU B 1 113 ? 3.061 15.43 -4.117 1 98.25 113 GLU B N 1
ATOM 1860 C CA . GLU B 1 113 ? 3.553 14.875 -5.375 1 98.25 113 GLU B CA 1
ATOM 1861 C C . GLU B 1 113 ? 2.402 14.562 -6.328 1 98.25 113 GLU B C 1
ATOM 1863 O O . GLU B 1 113 ? 2.625 14.289 -7.508 1 98.25 113 GLU B O 1
ATOM 1868 N N . GLY B 1 114 ? 1.197 14.57 -5.762 1 98 114 GLY B N 1
ATOM 1869 C CA . GLY B 1 114 ? 0.028 14.258 -6.566 1 98 114 GLY B CA 1
ATOM 1870 C C . GLY B 1 114 ? -0.533 12.875 -6.301 1 98 114 GLY B C 1
ATOM 1871 O O . GLY B 1 114 ? -1.415 12.406 -7.023 1 98 114 GLY B O 1
ATOM 1872 N N . ASN B 1 115 ? -0.073 12.18 -5.281 1 98.5 115 ASN B N 1
ATOM 1873 C CA . ASN B 1 115 ? -0.633 10.891 -4.898 1 98.5 115 ASN B CA 1
ATOM 1874 C C . ASN B 1 115 ? -1.896 11.055 -4.059 1 98.5 115 ASN B C 1
ATOM 1876 O O . ASN B 1 115 ? -1.973 11.945 -3.213 1 98.5 115 ASN B O 1
ATOM 1880 N N . ARG B 1 116 ? -2.82 10.195 -4.27 1 98.62 116 ARG B N 1
ATOM 1881 C CA . ARG B 1 116 ? -3.941 10.07 -3.344 1 98.62 116 ARG B CA 1
ATOM 1882 C C . ARG B 1 116 ? -3.623 9.078 -2.232 1 98.62 116 ARG B C 1
ATOM 1884 O O . ARG B 1 116 ? -3.215 7.945 -2.502 1 98.62 116 ARG B O 1
ATOM 1891 N N . LEU B 1 117 ? -3.723 9.523 -1.001 1 98.5 117 LEU B N 1
ATOM 1892 C CA . LEU B 1 117 ? -3.543 8.695 0.185 1 98.5 117 LEU B CA 1
ATOM 1893 C C . LEU B 1 117 ? -4.727 8.836 1.135 1 98.5 117 LEU B C 1
ATOM 1895 O O . LEU B 1 117 ? -5.539 9.758 0.988 1 98.5 117 LEU B O 1
ATOM 1899 N N . ALA B 1 118 ? -4.824 7.852 1.977 1 98.25 118 ALA B N 1
ATOM 1900 C CA . ALA B 1 118 ? -5.891 7.895 2.975 1 98.25 118 ALA B CA 1
ATOM 1901 C C . ALA B 1 118 ? -5.324 7.789 4.387 1 98.25 118 ALA B C 1
ATOM 1903 O O . ALA B 1 118 ? -4.16 7.422 4.57 1 98.25 118 ALA B O 1
ATOM 1904 N N . LEU B 1 119 ? -6.156 8.25 5.312 1 98.06 119 LEU B N 1
ATOM 1905 C CA . LEU B 1 119 ? -5.836 8.219 6.738 1 98.06 119 LEU B CA 1
ATOM 1906 C C . LEU B 1 119 ? -6.883 7.426 7.512 1 98.06 119 LEU B C 1
ATOM 1908 O O . LEU B 1 119 ? -8.055 7.398 7.129 1 98.06 119 LEU B O 1
ATOM 1912 N N . HIS B 1 120 ? -6.496 6.805 8.531 1 97.69 120 HIS B N 1
ATOM 1913 C CA . HIS B 1 120 ? -7.395 6.168 9.492 1 97.69 120 HIS B CA 1
ATOM 1914 C C . HIS B 1 120 ? -6.949 6.434 10.922 1 97.69 120 HIS B C 1
ATOM 1916 O O . HIS B 1 120 ? -5.754 6.395 11.227 1 97.69 120 HIS B O 1
ATOM 1922 N N . ALA B 1 121 ? -7.863 6.75 11.766 1 97.19 121 ALA B N 1
ATOM 1923 C CA . ALA B 1 121 ? -7.621 6.879 13.203 1 97.19 121 ALA B CA 1
ATOM 1924 C C . ALA B 1 121 ? -8.883 6.574 14 1 97.19 121 ALA B C 1
ATOM 1926 O O . ALA B 1 121 ? -9.992 6.602 13.461 1 97.19 121 ALA B O 1
ATOM 1927 N N . MET B 1 122 ? -8.688 6.223 15.266 1 96.5 122 MET B N 1
ATOM 1928 C CA . MET B 1 122 ? -9.828 5.918 16.109 1 96.5 122 MET B CA 1
ATOM 1929 C C . MET B 1 122 ? -10.5 7.199 16.609 1 96.5 122 MET B C 1
ATOM 1931 O O . MET B 1 122 ? -11.641 7.168 17.062 1 96.5 122 MET B O 1
ATOM 1935 N N . ASN B 1 123 ? -9.695 8.289 16.578 1 93.62 123 ASN B N 1
ATOM 1936 C CA . ASN B 1 123 ? -10.227 9.578 17 1 93.62 123 ASN B CA 1
ATOM 1937 C C . ASN B 1 123 ? -9.859 10.688 16.016 1 93.62 123 ASN B C 1
ATOM 1939 O O . ASN B 1 123 ? -8.836 10.602 15.328 1 93.62 123 ASN B O 1
#

pLDDT: mean 93.75, std 8.64, range [44.72, 98.81]

Solvent-accessible surface area (backbone atoms only — not comparable to full-atom values): 12398 Å² total; per-residue (Å²): 108,54,61,43,79,65,32,35,36,38,29,18,76,46,47,68,61,42,48,54,38,54,22,54,32,53,72,50,80,60,50,76,44,77,42,90,90,74,43,51,34,37,30,42,54,25,86,89,64,47,71,46,31,30,40,34,35,59,81,86,40,45,46,23,71,35,13,39,36,46,20,34,42,27,47,76,39,36,63,62,31,51,52,30,30,48,74,61,64,27,42,80,76,34,70,81,39,78,45,75,93,80,73,15,32,33,32,30,32,30,46,83,56,47,28,42,41,31,35,34,17,77,66,109,54,61,44,78,64,33,36,36,39,30,16,75,46,47,69,61,44,48,53,38,54,23,54,32,52,70,50,81,61,48,78,42,75,39,90,90,75,44,50,33,38,31,42,53,24,85,86,65,48,71,46,32,31,40,32,35,60,81,87,39,45,44,24,72,36,13,39,37,46,20,34,42,27,48,78,39,35,65,61,31,52,52,29,31,48,74,62,64,28,42,79,77,34,69,82,40,77,45,77,91,79,72,17,32,35,33,30,31,31,47,83,58,48,27,42,41,31,34,34,17,78,66

Secondary structure (DSSP, 8-state):
----EEEEEEE-SSHHHHHHHHHHHHTS-PEEEEETTTEEEEEEE-TTS-EEEEEE-TTS----SSSEEEEEE--S-HHHHHHHHHHTT-EEEEEEEEPGGG--EEEEEE-TTS-EEEEEE--/----EEEEEEE-SSHHHHHHHHHHHHT--PEEEEETTTEEEEEEE-TTS-EEEEEE-SSS----SSSEEEEEE--S-HHHHHHHHHHTT-EEEEEEEEPGGG--EEEEEE-TTS-EEEEEE--

Radius of gyration: 17.12 Å; Cα contacts (8 Å, |Δi|>4): 641; chains: 2; bounding box: 48×44×34 Å

Foldseek 3Di:
DDDDQQEEEAEAADQVLQQVLVCQLQVHHWDWDADPVQGIWTFDADPVGDTHYIYGYDDDDAADQDDDEEADERPDDVVSSVVSQVVSPKAWPFPWDQDPPLQFTKTWIQHPGGHIYMYTHSD/DDDDQQEEEAEAADQVLQQVLVCQLQVHHWDWDADPPQGIWTFDADPVGDTHYIYGYDDDDAADQDDDEEADERPDDVVSSVVSQVVSPKAWPFPWDADPPLQFTKTWIQHPRGHIYMYTHSD

Nearest PDB structures (foldseek):
  1fa5-assembly1_B  TM=7.413E-01  e=8.262E-07  Escherichia coli
  6bnx-assembly1_A  TM=7.022E-01  e=5.323E-07  Zea mays
  6bnz-assembly1_A  TM=7.126E-01  e=7.759E-07  Zea mays
  3ey8-assembly1_A  TM=6.236E-01  e=1.282E-06  Vibrio cholerae
  6l3w-assembly1_A  TM=3.351E-01  e=1.368E-03  metagenome

Organism: Herbaspirillum seropedicae (strain SmR1) (NCBI:txid757424)

InterPro domains:
  IPR004360 Glyoxalase/fosfomycin resistance/dioxygenase domain [PF00903] (5-118)
  IPR029068 Glyoxalase/Bleomycin resistance protein/Dihydroxybiphenyl dioxygenase [G3DSA:3.10.180.10] (1-122)
  IPR029068 Glyoxalase/Bleomycin resistance protein/Dihydroxybiphenyl dioxygenase [SSF54593] (3-122)
  IPR037523 Vicinal oxygen chelate (VOC), core domain [PS51819] (4-122)
  IPR052164 Anthracycline and Secondary Metabolite Biosynthesis Protein [PTHR33993] (2-121)

Sequence (246 aa):
MQTQVNWFEIATKDLQRATRFYEAVFATQLRQEQLSEEGPMAIFVRDDGQSIGCLTGPGWLEPSRQGTLIYLDAGPSIQAVLDRVREAGGEIVMERFQLPNDIGYIAQFIDSEGNRLALHAMNMQTQVNWFEIATKDLQRATRFYEAVFATQLRQEQLSEEGPMAIFVRDDGQSIGCLTGPGWLEPSRQGTLIYLDAGPSIQAVLDRVREAGGEIVMERFQLPNDIGYIAQFIDSEGNRLALHAMN